Protein AF-A0A4Q9L1F7-F1 (afdb_monomer)

Secondary structure (DSSP, 8-state):
-------------TTS-EEESS-HHHHHHHHTTTSSSEEEE-SSHHHHHHHHHHHTTTS-EEETTS--SS-SEEEE-HHHHHHTHHHH-S-SEEEETTTTHHHHTT-HHHHHHHHHTT-EEEEE-SS----TTSSSPEEE-SS-EEEEE--TTHHHHHHHHHHHTT---S-EEEEE-GGGHHHHHHHHHHTT---EEEETTTEEE-TTT--B--TT----SEEEEESS------SEEEEEESS--TTSEE----GGGGGGGHHHHHHHHHHS-HHHHTTSS---SGGGHHHHTTS--TT--

Foldseek 3Di:
DDLPFFFADFDDDFQAAEEEQDAPQVVLVVCLVVDAEAEEEELDDVVLVVVCVVNVVPFFEDEPPDDGDRGRYYYYHLVSCLVCVVPRPPRLEHEYGQNVCCVVSVCLVSLLVSVVVRHYYYYHHNWFDDDPSHDLHHYRAQGAFAEEADDDLVLLLVVVLCQLSVSFDWAEEEEEAPLCQLVSCQSCVLLVQDEWEDDPDQFIADPVPSDTQDPPPCSGYYYYYYSDDHGDHTRYYYYYHNDDDPRHHYDDGDSVVCPVCVVVSVVSSVQCDPCCSVVVDPRDSVVRNVNNVVRPNVPSD

pLDDT: mean 78.35, std 16.27, range [30.94, 97.12]

Mean predicted aligned error: 10.65 Å

Structure (mmCIF, N/CA/C/O backbone):
data_AF-A0A4Q9L1F7-F1
#
_entry.id   AF-A0A4Q9L1F7-F1
#
loop_
_atom_site.group_PDB
_atom_site.id
_atom_site.type_symbol
_atom_site.label_atom_id
_atom_site.label_alt_id
_atom_site.label_comp_id
_atom_site.label_asym_id
_atom_site.label_entity_id
_atom_site.label_seq_id
_atom_site.pdbx_PDB_ins_code
_atom_site.Cartn_x
_atom_site.Cartn_y
_atom_site.Cartn_z
_atom_site.occupancy
_atom_site.B_iso_or_equiv
_atom_site.auth_seq_id
_atom_site.auth_comp_id
_atom_site.auth_asym_id
_atom_site.auth_atom_id
_atom_site.pdbx_PDB_model_num
ATOM 1 N N . MET A 1 1 ? 29.027 17.335 -0.391 1.00 33.97 1 MET A N 1
ATOM 2 C CA . MET A 1 1 ? 27.742 17.676 -1.041 1.00 33.97 1 MET A CA 1
ATOM 3 C C . MET A 1 1 ? 26.688 16.781 -0.429 1.00 33.97 1 MET A C 1
ATOM 5 O O . MET A 1 1 ? 26.888 15.574 -0.434 1.00 33.97 1 MET A O 1
ATOM 9 N N . ASN A 1 2 ? 25.649 17.357 0.174 1.00 30.94 2 ASN A N 1
ATOM 10 C CA . ASN A 1 2 ? 24.597 16.5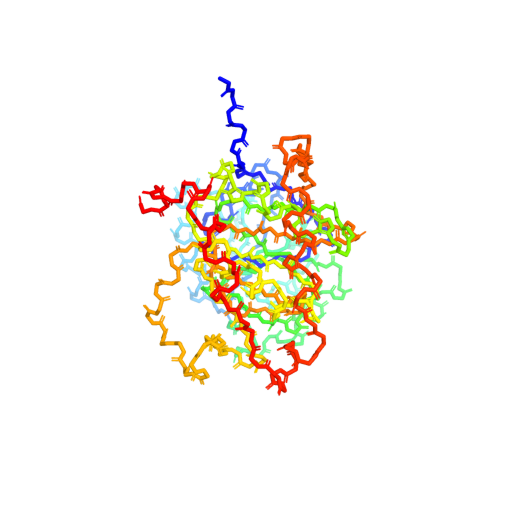89 0.837 1.00 30.94 2 ASN A CA 1
ATOM 11 C C . ASN A 1 2 ? 23.831 15.783 -0.215 1.00 30.94 2 ASN A C 1
ATOM 13 O O . ASN A 1 2 ? 23.058 16.343 -0.987 1.00 30.94 2 ASN A O 1
ATOM 17 N N . ASN A 1 3 ? 24.077 14.475 -0.267 1.00 38.41 3 ASN A N 1
ATOM 18 C CA . ASN A 1 3 ? 23.186 13.550 -0.948 1.00 38.41 3 ASN A CA 1
ATOM 19 C C . ASN A 1 3 ? 21.900 13.513 -0.119 1.00 38.41 3 ASN A C 1
ATOM 21 O O . ASN A 1 3 ? 21.863 12.859 0.921 1.00 38.41 3 ASN A O 1
ATOM 25 N N . GLU A 1 4 ? 20.880 14.267 -0.529 1.00 47.53 4 GLU A N 1
ATOM 26 C CA . GLU A 1 4 ? 19.542 14.162 0.053 1.00 47.53 4 GLU A CA 1
ATOM 27 C C . GLU A 1 4 ? 18.971 12.785 -0.290 1.00 47.53 4 GLU A C 1
ATOM 29 O O . GLU A 1 4 ? 18.348 12.570 -1.325 1.00 47.53 4 GLU A O 1
ATOM 34 N N . THR A 1 5 ? 19.253 11.815 0.571 1.00 51.84 5 THR A N 1
ATOM 35 C CA . THR A 1 5 ? 18.619 10.504 0.541 1.00 51.84 5 THR A CA 1
ATOM 36 C C . THR A 1 5 ? 17.143 10.653 0.879 1.00 51.84 5 THR A C 1
ATOM 38 O O . THR A 1 5 ? 16.780 11.464 1.735 1.00 51.84 5 THR A O 1
ATOM 41 N N . PHE A 1 6 ? 16.302 9.847 0.234 1.00 50.59 6 PHE A N 1
ATOM 42 C CA . PHE A 1 6 ? 14.906 9.678 0.619 1.00 50.59 6 PHE A CA 1
ATOM 43 C C . PHE A 1 6 ? 14.791 9.425 2.137 1.00 50.59 6 PHE A C 1
ATOM 45 O O . PHE A 1 6 ? 15.595 8.681 2.703 1.00 50.59 6 PHE A O 1
ATOM 52 N N . LYS A 1 7 ? 13.830 10.078 2.801 1.00 51.81 7 LYS A N 1
ATOM 53 C CA . LYS A 1 7 ? 13.574 9.940 4.243 1.00 51.81 7 LYS A CA 1
ATOM 54 C C . LYS A 1 7 ? 12.197 9.318 4.470 1.00 51.81 7 LYS A C 1
ATOM 56 O O . LYS A 1 7 ? 11.284 9.531 3.678 1.00 51.81 7 LYS A O 1
ATOM 61 N N . SER A 1 8 ? 12.053 8.564 5.553 1.00 53.12 8 SER A N 1
ATOM 62 C CA . SER A 1 8 ? 10.759 8.068 6.019 1.00 53.12 8 SER A CA 1
ATOM 63 C C . SER A 1 8 ? 9.941 9.240 6.574 1.00 53.12 8 SER A C 1
ATOM 65 O O . SER A 1 8 ? 10.195 9.685 7.687 1.00 53.12 8 SER A O 1
ATOM 67 N N . ASP A 1 9 ? 8.989 9.752 5.797 1.00 56.41 9 ASP A N 1
ATOM 68 C CA . ASP A 1 9 ? 8.003 10.744 6.235 1.00 56.41 9 ASP A CA 1
ATOM 69 C C . ASP A 1 9 ? 6.643 10.325 5.657 1.00 56.41 9 ASP A C 1
ATOM 71 O O . ASP A 1 9 ? 6.460 10.355 4.438 1.00 56.41 9 ASP A O 1
ATOM 75 N N . PHE A 1 10 ? 5.680 9.957 6.505 1.00 60.50 10 PHE A N 1
ATOM 76 C CA . PHE A 1 10 ? 4.301 9.694 6.082 1.00 60.50 10 PHE A CA 1
ATOM 77 C C . PHE A 1 10 ? 3.355 10.707 6.723 1.00 60.50 10 PHE A C 1
ATOM 79 O O . PHE A 1 10 ? 3.409 10.947 7.927 1.00 60.50 10 PHE A O 1
ATOM 86 N N . SER A 1 11 ? 2.470 11.291 5.914 1.00 66.50 11 SER A N 1
ATOM 87 C CA . SER A 1 11 ? 1.366 12.129 6.386 1.00 66.50 11 SER A CA 1
ATOM 88 C C . SER A 1 11 ? 0.064 11.341 6.299 1.00 66.50 11 SER A C 1
ATOM 90 O O . SER A 1 11 ? -0.359 10.969 5.202 1.00 66.50 11 SER A O 1
ATOM 92 N N . ILE A 1 12 ? -0.575 11.095 7.440 1.00 78.75 12 ILE A N 1
ATOM 93 C CA . ILE A 1 12 ? -1.818 10.321 7.505 1.00 78.75 12 ILE A CA 1
ATOM 94 C C . ILE A 1 12 ? -3.010 11.276 7.552 1.00 78.75 12 ILE A C 1
ATOM 96 O O . ILE A 1 12 ? -3.052 12.210 8.350 1.00 78.75 12 ILE A O 1
ATOM 100 N N . SER A 1 13 ? -3.986 11.026 6.685 1.00 83.06 13 SER A N 1
ATOM 101 C CA . SER A 1 13 ? -5.260 11.734 6.587 1.00 83.06 13 SER A CA 1
ATOM 102 C C . SER A 1 13 ? -6.375 10.880 7.183 1.00 83.06 13 SER A C 1
ATOM 104 O O . SER A 1 13 ? -6.391 9.663 7.027 1.00 83.06 13 SER A O 1
ATOM 106 N N . LYS A 1 14 ? -7.367 11.508 7.820 1.00 83.75 14 LYS A N 1
ATOM 107 C CA . LYS A 1 14 ? -8.552 10.795 8.335 1.00 83.75 14 LYS A CA 1
ATOM 108 C C . LYS A 1 14 ? -9.509 10.328 7.231 1.00 83.75 14 LYS A C 1
ATOM 110 O O . LYS A 1 14 ? -10.392 9.519 7.507 1.00 83.75 14 LYS A O 1
ATOM 115 N N . ASN A 1 15 ? -9.348 10.838 6.008 1.00 85.00 15 ASN A N 1
ATOM 116 C CA . ASN A 1 15 ? -10.280 10.639 4.893 1.00 85.00 15 ASN A CA 1
ATOM 117 C C . ASN A 1 15 ? -9.797 9.611 3.863 1.00 85.00 15 ASN A C 1
ATOM 119 O O . ASN A 1 15 ? -10.377 9.503 2.786 1.00 85.00 15 ASN A O 1
ATOM 123 N N . THR A 1 16 ? -8.732 8.880 4.180 1.00 84.88 16 THR A N 1
ATOM 124 C CA . THR A 1 16 ? -8.044 8.013 3.228 1.00 84.88 16 THR A CA 1
ATOM 125 C C . THR A 1 16 ? -7.841 6.631 3.831 1.00 84.88 16 THR A C 1
ATOM 127 O O . THR A 1 16 ? -7.577 6.503 5.026 1.00 84.88 16 THR A O 1
ATOM 130 N N . ASP A 1 17 ? -7.985 5.599 3.003 1.00 90.06 17 ASP A N 1
ATOM 131 C CA . ASP A 1 17 ? -7.662 4.229 3.386 1.00 90.06 17 ASP A CA 1
ATOM 132 C C . ASP A 1 17 ? -6.164 3.974 3.240 1.00 90.06 17 ASP A C 1
ATOM 134 O O . ASP A 1 17 ? -5.539 4.413 2.273 1.00 90.06 17 ASP A O 1
ATOM 138 N N . TYR A 1 18 ? -5.606 3.212 4.172 1.00 87.50 18 TYR A N 1
ATOM 139 C CA . TYR A 1 18 ? -4.203 2.832 4.195 1.00 87.50 18 TYR A CA 1
ATOM 140 C C . TYR A 1 18 ? -4.052 1.331 4.389 1.00 87.50 18 TYR A C 1
ATOM 142 O O . TYR A 1 18 ? -4.779 0.736 5.176 1.00 87.50 18 TYR A O 1
ATOM 150 N N . ILE A 1 19 ? -3.073 0.716 3.735 1.00 87.12 19 ILE A N 1
ATOM 151 C CA . ILE A 1 19 ? -2.633 -0.649 4.044 1.00 87.12 19 ILE A CA 1
ATOM 152 C C . ILE A 1 19 ? -1.160 -0.605 4.425 1.00 87.12 19 ILE A C 1
ATOM 154 O O . ILE A 1 19 ? -0.367 0.081 3.787 1.00 87.12 19 ILE A O 1
ATOM 158 N N . THR A 1 20 ? -0.781 -1.339 5.463 1.00 84.69 20 THR A N 1
ATOM 159 C CA . THR A 1 20 ? 0.601 -1.417 5.919 1.00 84.69 20 THR A CA 1
ATOM 160 C C . THR A 1 20 ? 0.998 -2.839 6.271 1.00 84.69 20 THR A C 1
ATOM 162 O O . THR A 1 20 ? 0.186 -3.625 6.761 1.00 84.69 20 THR A O 1
ATOM 165 N N . THR A 1 21 ? 2.276 -3.149 6.048 1.00 80.62 21 THR A N 1
ATOM 166 C CA . THR A 1 21 ? 2.898 -4.396 6.511 1.00 80.62 21 THR A CA 1
ATOM 167 C C . THR A 1 21 ? 3.455 -4.305 7.927 1.00 80.62 21 THR A C 1
ATOM 169 O O . THR A 1 21 ? 4.090 -5.237 8.418 1.00 80.62 21 THR A O 1
ATOM 172 N N . ARG A 1 22 ? 3.263 -3.157 8.580 1.00 84.25 22 ARG A N 1
ATOM 173 C CA . ARG A 1 22 ? 3.679 -2.925 9.959 1.00 84.25 22 ARG A CA 1
ATOM 174 C C . ARG A 1 22 ? 2.816 -3.715 10.921 1.00 84.25 22 ARG A C 1
ATOM 176 O O . ARG A 1 22 ? 1.644 -3.985 10.648 1.00 84.25 22 ARG A O 1
ATOM 183 N N . SER A 1 23 ? 3.399 -4.053 12.066 1.00 89.06 23 SER A N 1
ATOM 184 C CA . SER A 1 23 ? 2.610 -4.599 13.160 1.00 89.06 23 SER A CA 1
ATOM 185 C C . SER A 1 23 ? 1.579 -3.559 13.611 1.00 89.06 23 SER A C 1
ATOM 187 O O . SER A 1 23 ? 1.804 -2.349 13.517 1.00 89.06 23 SER A O 1
ATOM 189 N N . THR A 1 24 ? 0.441 -4.026 14.122 1.00 93.00 24 THR A N 1
ATOM 190 C CA . THR A 1 24 ? -0.573 -3.135 14.697 1.00 93.00 24 THR A CA 1
ATOM 191 C C . THR A 1 24 ? -0.003 -2.303 15.845 1.00 93.00 24 THR A C 1
ATOM 193 O O . THR A 1 24 ? -0.377 -1.145 15.989 1.00 93.00 24 THR A O 1
ATOM 196 N N . GLU A 1 25 ? 0.933 -2.852 16.622 1.00 91.19 25 GLU A N 1
ATOM 197 C CA . GLU A 1 25 ? 1.609 -2.133 17.706 1.00 91.19 25 GLU A CA 1
ATOM 198 C C . GLU A 1 25 ? 2.442 -0.954 17.187 1.00 91.19 25 GLU A C 1
ATOM 200 O O . GLU A 1 25 ? 2.239 0.176 17.637 1.00 91.19 25 GLU A O 1
ATOM 205 N N . ASP A 1 26 ? 3.309 -1.192 16.199 1.00 88.00 26 ASP A N 1
ATOM 206 C CA . ASP A 1 26 ? 4.140 -0.140 15.602 1.00 88.00 26 ASP A CA 1
ATOM 207 C C . ASP A 1 26 ? 3.270 0.942 14.961 1.00 88.00 26 ASP A C 1
ATOM 209 O O . ASP A 1 26 ? 3.502 2.136 15.147 1.00 88.00 26 ASP A O 1
ATOM 213 N N . MET A 1 27 ? 2.230 0.528 14.231 1.00 90.12 27 MET A N 1
ATOM 214 C CA . MET A 1 27 ? 1.337 1.462 13.557 1.00 90.12 27 MET A CA 1
ATOM 215 C C . MET A 1 27 ? 0.575 2.340 14.554 1.00 90.12 27 MET A C 1
ATOM 217 O O . MET A 1 27 ? 0.461 3.547 14.363 1.00 90.12 27 MET A O 1
ATOM 221 N N . VAL A 1 28 ? 0.075 1.758 15.645 1.00 90.44 28 VAL A N 1
ATOM 222 C CA . VAL A 1 28 ? -0.604 2.511 16.706 1.00 90.44 28 VAL A CA 1
ATOM 223 C C . VAL A 1 28 ? 0.364 3.478 17.390 1.00 90.44 28 VAL A C 1
ATOM 225 O O . VAL A 1 28 ? 0.001 4.631 17.617 1.00 90.44 28 VAL A O 1
ATOM 228 N N . SER A 1 29 ? 1.597 3.049 17.676 1.00 88.00 29 SER A N 1
ATOM 229 C CA . SER A 1 29 ? 2.621 3.905 18.288 1.00 88.00 29 SER A CA 1
ATOM 230 C C . SER A 1 29 ? 2.921 5.151 17.452 1.00 88.00 29 SER A C 1
ATOM 232 O O . SER A 1 29 ? 3.090 6.235 18.012 1.00 88.00 29 SER A O 1
ATOM 234 N N . ASP A 1 30 ? 2.941 5.014 16.129 1.00 84.94 30 ASP A N 1
ATOM 235 C CA . ASP A 1 30 ? 3.253 6.111 15.213 1.00 84.94 30 ASP A CA 1
ATOM 236 C C . ASP A 1 30 ? 2.114 7.115 15.044 1.00 84.94 30 ASP A C 1
ATOM 238 O O . ASP A 1 30 ? 2.365 8.303 14.838 1.00 84.94 30 ASP A O 1
ATOM 242 N N . ILE A 1 31 ? 0.860 6.661 15.125 1.00 87.50 31 ILE A N 1
ATOM 243 C CA . ILE A 1 31 ? -0.298 7.531 14.888 1.00 87.50 31 ILE A CA 1
ATOM 244 C C . ILE A 1 31 ? -0.896 8.117 16.167 1.00 87.50 31 ILE A C 1
ATOM 246 O O . ILE A 1 31 ? -1.580 9.134 16.087 1.00 87.50 31 ILE A O 1
ATOM 250 N N . LEU A 1 32 ? -0.621 7.531 17.337 1.00 86.69 32 LEU A N 1
ATOM 251 C CA . LEU A 1 32 ? -1.034 8.060 18.647 1.00 86.69 32 LEU A CA 1
ATOM 252 C C . LEU A 1 32 ? -0.656 9.535 18.866 1.00 86.69 32 LEU A C 1
ATOM 254 O O . LEU A 1 32 ? -1.497 10.287 19.350 1.00 86.69 32 LEU A O 1
ATOM 258 N N . PRO A 1 33 ? 0.558 10.001 18.502 1.00 85.50 33 PRO A N 1
ATOM 259 C CA . PRO A 1 33 ? 0.916 11.414 18.627 1.00 85.50 33 PRO A CA 1
ATOM 260 C C . PRO A 1 33 ? 0.118 12.349 17.704 1.00 85.50 33 PRO A C 1
ATOM 262 O O . PRO A 1 33 ? 0.141 13.560 17.901 1.00 85.50 33 PRO A O 1
ATOM 265 N N . ILE A 1 34 ? -0.536 11.803 16.673 1.00 84.44 34 ILE A N 1
ATOM 266 C CA . ILE A 1 34 ? -1.245 12.550 15.624 1.00 84.44 34 ILE A CA 1
ATOM 267 C C . ILE A 1 34 ? -2.756 12.546 15.881 1.00 84.44 34 ILE A C 1
ATOM 269 O O . ILE A 1 34 ? -3.437 13.544 15.635 1.00 84.44 34 ILE A O 1
ATOM 273 N N . PHE A 1 35 ? -3.295 11.421 16.354 1.00 83.94 35 PHE A N 1
ATOM 274 C CA . PHE A 1 35 ? -4.721 11.218 16.570 1.00 83.94 35 PHE A CA 1
ATOM 275 C C . PHE A 1 35 ? -5.010 10.819 18.013 1.00 83.94 35 PHE A C 1
ATOM 277 O O . PHE A 1 35 ? -4.506 9.816 18.513 1.00 83.94 35 PHE A O 1
ATOM 284 N N . GLU A 1 36 ? -5.903 11.571 18.648 1.00 78.88 36 GLU A N 1
ATOM 285 C CA . GLU A 1 36 ? -6.476 11.207 19.939 1.00 78.88 36 GLU A CA 1
ATOM 286 C C . GLU A 1 36 ? -7.477 10.050 19.777 1.00 78.88 36 GLU A C 1
ATOM 288 O O . GLU A 1 36 ? -8.216 9.995 18.790 1.00 78.88 36 GLU A O 1
ATOM 293 N N . ASN A 1 37 ? -7.526 9.157 20.770 1.00 84.88 37 ASN A N 1
ATOM 294 C CA . ASN A 1 37 ? -8.516 8.082 20.916 1.00 84.88 37 ASN A CA 1
ATOM 295 C C . ASN A 1 37 ? -8.608 7.146 19.693 1.00 84.88 37 ASN A C 1
ATOM 297 O O . ASN A 1 37 ? -9.569 7.164 18.916 1.00 84.88 37 ASN A O 1
ATOM 301 N N . ILE A 1 38 ? -7.603 6.283 19.532 1.00 90.81 38 ILE A N 1
ATOM 302 C CA . ILE A 1 38 ? -7.545 5.308 18.437 1.00 90.81 38 ILE A CA 1
ATOM 303 C C . ILE A 1 38 ? -8.506 4.156 18.705 1.00 90.81 38 ILE A C 1
ATOM 305 O O . ILE A 1 38 ? -8.533 3.584 19.792 1.00 90.81 38 ILE A O 1
ATOM 309 N N . THR A 1 39 ? -9.241 3.750 17.674 1.00 93.88 39 THR A N 1
ATOM 310 C CA . THR A 1 39 ? -10.042 2.525 17.710 1.00 93.88 39 THR A CA 1
ATOM 311 C C . THR A 1 39 ? -9.405 1.441 16.851 1.00 93.88 39 THR A C 1
ATOM 313 O O . THR A 1 39 ? -9.089 1.676 15.684 1.00 93.88 39 THR A O 1
ATOM 316 N N . ILE A 1 40 ? -9.237 0.253 17.433 1.00 95.38 40 ILE A N 1
ATOM 317 C CA . ILE A 1 40 ? -8.717 -0.943 16.770 1.00 95.38 40 ILE A CA 1
ATOM 318 C C . ILE A 1 40 ? -9.848 -1.960 16.620 1.00 95.38 40 ILE A C 1
ATOM 320 O O . ILE A 1 40 ? -10.519 -2.303 17.597 1.00 95.38 40 ILE A O 1
ATOM 324 N N . LEU A 1 41 ? -10.031 -2.474 15.407 1.00 96.75 41 LEU A N 1
ATOM 325 C CA . LEU A 1 41 ? -10.898 -3.609 15.123 1.00 96.75 41 LEU A CA 1
ATOM 326 C C . LEU A 1 41 ? -10.058 -4.871 14.930 1.00 96.75 41 LEU A C 1
ATOM 328 O O . LEU A 1 41 ? -9.036 -4.839 14.247 1.00 96.75 41 LEU A O 1
ATOM 332 N N . SER A 1 42 ? -10.516 -5.988 15.489 1.00 96.50 42 SER A N 1
ATOM 333 C CA . SER A 1 42 ? -9.917 -7.309 15.279 1.00 96.50 42 SER A CA 1
ATOM 334 C C . SER A 1 42 ? -10.983 -8.409 15.199 1.00 96.50 42 SER A C 1
ATOM 336 O O . SER A 1 42 ? -12.100 -8.254 15.687 1.00 96.50 42 SER A O 1
ATOM 338 N N . VAL A 1 43 ? -10.659 -9.531 14.561 1.00 94.31 43 VAL A N 1
ATOM 339 C CA . VAL A 1 43 ? -11.632 -10.524 14.075 1.00 94.31 43 VAL A CA 1
ATOM 340 C C . VAL A 1 43 ? -12.401 -11.300 15.154 1.00 94.31 43 VAL A C 1
ATOM 342 O O . VAL A 1 43 ? -13.527 -11.733 14.911 1.00 94.31 43 VAL A O 1
ATOM 345 N N . TYR A 1 44 ? -11.862 -11.483 16.359 1.00 93.06 44 TYR A N 1
ATOM 346 C CA . TYR A 1 44 ? -12.566 -12.198 17.433 1.00 93.06 44 TYR A CA 1
ATOM 347 C C . TYR A 1 44 ? -12.091 -11.776 18.823 1.00 93.06 44 TYR A C 1
ATOM 349 O O . TYR A 1 44 ? -10.979 -11.283 19.005 1.00 93.06 44 TYR A O 1
ATOM 357 N N . LYS A 1 45 ? -12.933 -12.019 19.837 1.00 91.25 45 LYS A N 1
ATOM 358 C CA . LYS A 1 45 ? -12.715 -11.549 21.216 1.00 91.25 45 LYS A CA 1
ATOM 359 C C . LYS A 1 45 ? -11.349 -11.934 21.786 1.00 91.25 45 LYS A C 1
ATOM 361 O O . LYS A 1 45 ? -10.692 -11.097 22.393 1.00 91.25 45 LYS A O 1
ATOM 366 N N . GLN A 1 46 ? -10.907 -13.174 21.582 1.00 93.38 46 GLN A N 1
ATOM 367 C CA . GLN A 1 46 ? -9.610 -13.623 22.093 1.00 93.38 46 GLN A CA 1
ATOM 368 C C . GLN A 1 46 ? -8.440 -12.839 21.469 1.00 93.38 46 GLN A C 1
ATOM 370 O O . GLN A 1 46 ? -7.541 -12.435 22.197 1.00 93.38 46 GLN A O 1
ATOM 375 N N . ARG A 1 47 ? -8.493 -12.505 20.173 1.00 93.88 47 ARG A N 1
ATOM 376 C CA . ARG A 1 47 ? -7.481 -11.650 19.538 1.00 93.88 47 ARG A CA 1
ATOM 377 C C . ARG A 1 47 ? -7.516 -10.217 20.077 1.00 93.88 47 ARG A C 1
ATOM 379 O O . ARG A 1 47 ? -6.461 -9.645 20.338 1.00 93.88 47 ARG A O 1
ATOM 386 N N . CYS A 1 48 ? -8.705 -9.667 20.345 1.00 94.38 48 CYS A N 1
ATOM 387 C CA . CYS A 1 48 ? -8.836 -8.383 21.043 1.00 94.38 48 CYS A CA 1
ATOM 388 C C . CYS A 1 48 ? -8.168 -8.413 22.431 1.00 94.38 48 CYS A C 1
ATOM 390 O O . CYS A 1 48 ? -7.487 -7.458 22.798 1.00 94.38 48 CYS A O 1
ATOM 392 N N . LEU A 1 49 ? -8.332 -9.504 23.193 1.00 93.75 49 LEU A N 1
ATOM 393 C CA . LEU A 1 49 ? -7.676 -9.685 24.496 1.00 93.75 49 LEU A CA 1
ATOM 394 C C . LEU A 1 49 ? -6.151 -9.750 24.367 1.00 93.75 49 LEU A C 1
ATOM 396 O O . LEU A 1 49 ? -5.444 -9.207 25.214 1.00 93.75 49 LEU A O 1
ATOM 400 N N . ASP A 1 50 ? -5.641 -10.406 23.329 1.00 93.88 50 ASP A N 1
ATOM 401 C CA . ASP A 1 50 ? -4.201 -10.528 23.104 1.00 93.88 50 ASP A CA 1
ATOM 402 C C . ASP A 1 50 ? -3.578 -9.171 22.742 1.00 93.88 50 ASP A C 1
ATOM 404 O O . ASP A 1 50 ? -2.589 -8.773 23.359 1.00 93.88 50 ASP A O 1
ATOM 408 N N . LEU A 1 51 ? -4.210 -8.406 21.843 1.00 93.38 51 LEU A N 1
ATOM 409 C CA . LEU A 1 51 ? -3.815 -7.023 21.545 1.00 93.38 51 LEU A CA 1
ATOM 410 C C . LEU A 1 51 ? -3.868 -6.135 22.788 1.00 93.38 51 LEU A C 1
ATOM 412 O O . LEU A 1 51 ? -2.929 -5.388 23.056 1.00 93.38 51 LEU A O 1
ATOM 416 N N . PHE A 1 52 ? -4.941 -6.242 23.576 1.00 94.38 52 PHE A N 1
ATOM 417 C CA . PHE A 1 52 ? -5.079 -5.501 24.825 1.00 94.38 52 PHE A CA 1
ATOM 418 C C . PHE A 1 52 ? -3.921 -5.798 25.781 1.00 94.38 52 PHE A C 1
ATOM 420 O O . PHE A 1 52 ? -3.314 -4.873 26.307 1.00 94.38 52 PHE A O 1
ATOM 427 N N . LYS A 1 53 ? -3.551 -7.070 25.978 1.00 93.00 53 LYS A N 1
ATOM 428 C CA . LYS A 1 53 ? -2.423 -7.447 26.849 1.00 93.00 53 LYS A CA 1
ATOM 429 C C . LYS A 1 53 ? -1.084 -6.880 26.381 1.00 93.00 53 LYS A C 1
ATOM 431 O O . LYS A 1 53 ? -0.211 -6.664 27.218 1.00 93.00 53 LYS A O 1
ATOM 436 N N . ILE A 1 54 ? -0.892 -6.701 25.075 1.00 91.75 54 ILE A N 1
ATOM 437 C CA . ILE A 1 54 ? 0.334 -6.130 24.508 1.00 91.75 54 ILE A CA 1
ATOM 438 C C . ILE A 1 54 ? 0.334 -4.613 24.717 1.00 91.75 54 ILE A C 1
ATOM 440 O O . ILE A 1 54 ? 1.209 -4.089 25.404 1.00 91.75 54 ILE A O 1
ATOM 444 N N . LEU A 1 55 ? -0.695 -3.928 24.217 1.00 91.31 55 LEU A N 1
ATOM 445 C CA . LEU A 1 55 ? -0.772 -2.466 24.190 1.00 91.31 55 LEU A CA 1
ATOM 446 C C . LEU A 1 55 ? -0.970 -1.853 25.583 1.00 91.31 55 LEU A C 1
ATOM 448 O O . LEU A 1 55 ? -0.422 -0.795 25.885 1.00 91.31 55 LEU A O 1
ATOM 452 N N . ASN A 1 56 ? -1.693 -2.535 26.477 1.00 89.12 56 ASN A N 1
ATOM 453 C CA . ASN A 1 56 ? -1.974 -2.024 27.820 1.00 89.12 56 ASN A CA 1
ATOM 454 C C . ASN A 1 56 ? -0.746 -2.041 28.751 1.00 89.12 56 ASN A C 1
ATOM 456 O O . ASN A 1 56 ? -0.806 -1.521 29.862 1.00 89.12 56 ASN A O 1
ATOM 460 N N . LYS A 1 57 ? 0.383 -2.625 28.318 1.00 88.50 57 LYS A N 1
ATOM 461 C CA . LYS A 1 57 ? 1.666 -2.516 29.036 1.00 88.50 57 LYS A CA 1
ATOM 462 C C . LYS A 1 57 ? 2.245 -1.107 28.971 1.00 88.50 57 LYS A C 1
ATOM 464 O O . LYS A 1 57 ? 2.971 -0.712 29.878 1.00 88.50 57 LYS A O 1
ATOM 469 N N . THR A 1 58 ? 1.964 -0.381 27.892 1.00 84.31 58 THR A N 1
ATOM 470 C CA . THR A 1 58 ? 2.589 0.913 27.589 1.00 84.31 58 THR A CA 1
ATOM 471 C C . THR A 1 58 ? 1.576 2.046 27.439 1.00 84.31 58 THR A C 1
ATOM 473 O O . THR A 1 58 ? 1.968 3.206 27.542 1.00 84.31 58 THR A O 1
ATOM 476 N N . ARG A 1 59 ? 0.289 1.738 27.224 1.00 86.44 59 ARG A N 1
ATOM 477 C CA . ARG A 1 59 ? -0.784 2.702 26.919 1.00 86.44 59 ARG A CA 1
ATOM 478 C C . ARG A 1 59 ? -2.053 2.433 27.726 1.00 86.44 59 ARG A C 1
ATOM 480 O O . ARG A 1 59 ? -2.289 1.308 28.156 1.00 86.44 59 ARG A O 1
ATOM 487 N N . LYS A 1 60 ? -2.919 3.438 27.875 1.00 86.62 60 LYS A N 1
ATOM 488 C CA . LYS A 1 60 ? -4.254 3.279 28.476 1.00 86.62 60 LYS A CA 1
ATOM 489 C C . LYS A 1 60 ? -5.227 2.692 27.461 1.00 86.62 60 LYS A C 1
ATOM 491 O O . LYS A 1 60 ? -5.811 3.418 26.655 1.00 86.62 60 LYS A O 1
ATOM 496 N N . CYS A 1 61 ? -5.419 1.379 27.520 1.00 88.19 61 CYS A N 1
ATOM 497 C CA . CYS A 1 61 ? -6.330 0.680 26.622 1.00 88.19 61 CYS A CA 1
ATOM 498 C C . CYS A 1 61 ? -7.684 0.413 27.287 1.00 88.19 61 CYS A C 1
ATOM 500 O O . CYS A 1 61 ? -7.761 0.139 28.482 1.00 88.19 61 CYS A O 1
ATOM 502 N N . LYS A 1 62 ? -8.748 0.419 26.486 1.00 88.94 62 LYS A N 1
ATOM 503 C CA . LYS A 1 62 ? -10.091 -0.036 26.844 1.00 88.94 62 LYS A CA 1
ATOM 504 C C . LYS A 1 62 ? -10.478 -1.212 25.956 1.00 88.94 62 LYS A C 1
ATOM 506 O O . LYS A 1 62 ? -10.427 -1.124 24.731 1.00 88.94 62 LYS A O 1
ATOM 511 N N . LEU A 1 63 ? -10.926 -2.297 26.574 1.00 87.81 63 LEU A N 1
ATOM 512 C CA . LEU A 1 63 ? -11.794 -3.259 25.901 1.00 87.81 63 LEU A CA 1
ATOM 513 C C . LEU A 1 63 ? -13.232 -2.761 26.017 1.00 87.81 63 LEU A C 1
ATOM 515 O O . LEU A 1 63 ? -13.575 -2.112 27.005 1.00 87.81 63 LEU A O 1
ATOM 519 N N . PHE A 1 64 ? -14.070 -3.060 25.027 1.00 72.69 64 PHE A N 1
ATOM 520 C CA . PHE A 1 64 ? -15.443 -2.552 24.980 1.00 72.69 64 PHE A CA 1
ATOM 521 C C . PHE A 1 64 ? -16.197 -2.669 26.325 1.00 72.69 64 PHE A C 1
ATOM 523 O O . PHE A 1 64 ? -16.776 -1.686 26.785 1.00 72.69 64 PHE A O 1
ATOM 530 N N . ASP A 1 65 ? -16.041 -3.801 27.019 1.00 72.69 65 ASP A N 1
ATOM 531 C CA . ASP A 1 65 ? -16.743 -4.123 28.270 1.00 72.69 65 ASP A CA 1
ATOM 532 C C . ASP A 1 65 ? -16.018 -3.660 29.554 1.00 72.69 65 ASP A C 1
ATOM 534 O O . ASP A 1 65 ? -16.422 -4.006 30.664 1.00 72.69 65 ASP A O 1
ATOM 538 N N . THR A 1 66 ? -14.916 -2.910 29.440 1.00 79.00 66 THR A N 1
ATOM 539 C CA . THR A 1 66 ? -14.117 -2.479 30.601 1.00 79.00 66 THR A CA 1
ATOM 540 C C . THR A 1 66 ? -14.306 -0.991 30.901 1.00 79.00 66 THR A C 1
ATOM 542 O O . THR A 1 66 ? -14.158 -0.166 29.992 1.00 79.00 66 THR A O 1
ATOM 545 N N . PRO A 1 67 ? -14.588 -0.603 32.160 1.00 73.50 67 PRO A N 1
ATOM 546 C CA . PRO A 1 67 ? -14.708 0.799 32.535 1.00 73.50 67 PRO A CA 1
ATOM 547 C C . PRO A 1 67 ? -13.316 1.432 32.611 1.00 73.50 67 PRO A C 1
ATOM 549 O O . PRO A 1 67 ? -12.586 1.266 33.586 1.00 73.50 67 PRO A O 1
ATOM 552 N N . VAL A 1 68 ? -12.947 2.166 31.564 1.00 77.62 68 VAL A N 1
ATOM 553 C CA . VAL A 1 68 ? -11.705 2.943 31.501 1.00 77.62 68 VAL A CA 1
ATOM 554 C C . VAL A 1 68 ? -12.072 4.377 31.155 1.00 77.62 68 VAL A C 1
ATOM 556 O O . VAL A 1 68 ? -12.714 4.630 30.136 1.00 77.62 68 VAL A O 1
ATOM 559 N N . ILE A 1 69 ? -11.688 5.310 32.025 1.00 75.00 69 ILE A N 1
ATOM 560 C CA . ILE A 1 69 ? -11.909 6.743 31.824 1.00 75.00 69 ILE A CA 1
ATOM 561 C C . ILE A 1 69 ? -10.842 7.256 30.854 1.00 75.00 69 ILE A C 1
ATOM 563 O O . ILE A 1 69 ? -9.650 7.075 31.107 1.00 75.00 69 ILE A O 1
ATOM 567 N N . SER A 1 70 ? -11.277 7.899 29.769 1.00 77.62 70 SER A N 1
ATOM 568 C CA . SER A 1 70 ? -10.417 8.514 28.743 1.00 77.62 70 SER A CA 1
ATOM 569 C C . SER A 1 70 ? -9.331 7.572 28.191 1.00 77.62 70 SER A C 1
ATOM 571 O O . SER A 1 70 ? -8.139 7.840 28.371 1.00 77.62 70 SER A O 1
ATOM 573 N N . PRO A 1 71 ? -9.711 6.440 27.568 1.00 85.00 71 PRO A N 1
ATOM 574 C CA . PRO A 1 71 ? -8.744 5.522 26.982 1.00 85.00 71 PRO A CA 1
ATOM 575 C C . PRO A 1 71 ? -8.073 6.132 25.749 1.00 85.00 71 PRO A C 1
ATOM 577 O O . PRO A 1 71 ? -8.741 6.713 24.901 1.00 85.00 71 PRO A O 1
ATOM 580 N N . GLU A 1 72 ? -6.763 5.927 25.617 1.00 89.12 72 GLU A N 1
ATOM 581 C CA . GLU A 1 72 ? -6.009 6.299 24.412 1.00 89.12 72 GLU A CA 1
ATOM 582 C C . GLU A 1 72 ? -6.342 5.362 23.244 1.00 89.12 72 GLU A C 1
ATOM 584 O O . GLU A 1 72 ? -6.329 5.766 22.082 1.00 89.12 72 GLU A O 1
ATOM 589 N N . ILE A 1 73 ? -6.627 4.095 23.563 1.00 91.75 73 ILE A N 1
ATOM 590 C CA . ILE A 1 73 ? -6.898 3.033 22.596 1.00 91.75 73 ILE A CA 1
ATOM 591 C C . ILE A 1 73 ? -8.152 2.280 23.025 1.00 91.75 73 ILE A C 1
ATOM 593 O O . ILE A 1 73 ? -8.245 1.838 24.168 1.00 91.75 73 ILE A O 1
ATOM 597 N N . SER A 1 74 ? -9.088 2.064 22.107 1.00 92.06 74 SER A N 1
ATOM 598 C CA . SER A 1 74 ? -10.256 1.206 22.321 1.00 92.06 74 SER A CA 1
ATOM 599 C C . SER A 1 74 ? -10.258 0.040 21.331 1.00 92.06 74 SER A C 1
ATOM 601 O O . SER A 1 74 ? -10.042 0.240 20.139 1.00 92.06 74 SER A O 1
ATOM 603 N N . ILE A 1 75 ? -10.477 -1.185 21.814 1.00 94.06 75 ILE A N 1
ATOM 604 C CA . ILE A 1 75 ? -10.351 -2.412 21.010 1.00 94.06 75 ILE A CA 1
ATOM 605 C C . ILE A 1 75 ? -11.692 -3.147 20.947 1.00 94.06 75 ILE A C 1
ATOM 607 O O . ILE A 1 75 ? -12.299 -3.439 21.9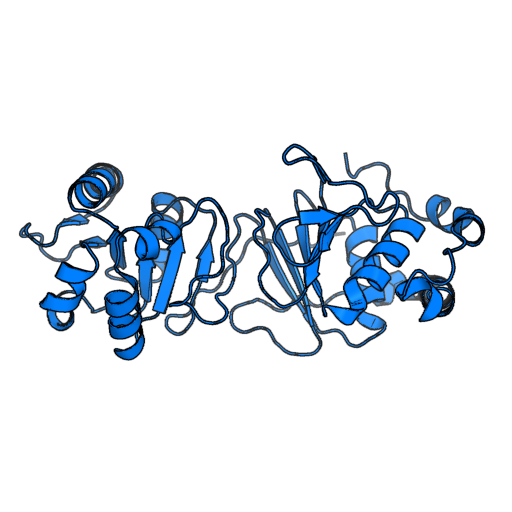81 1.00 94.06 75 ILE A O 1
ATOM 611 N N . PHE A 1 76 ? -12.126 -3.482 19.730 1.00 94.69 76 PHE A N 1
ATOM 612 C CA . PHE A 1 76 ? -13.426 -4.093 19.454 1.00 94.69 76 PHE A CA 1
ATOM 613 C C . PHE A 1 76 ? -13.333 -5.200 18.404 1.00 94.69 76 PHE A C 1
ATOM 615 O O . PHE A 1 76 ? -12.426 -5.236 17.575 1.00 94.69 76 PHE A O 1
ATOM 622 N N . THR A 1 77 ? -14.351 -6.056 18.374 1.00 95.56 77 THR A N 1
ATOM 623 C CA . THR A 1 77 ? -14.711 -6.779 17.146 1.00 95.56 77 THR A CA 1
ATOM 624 C C . THR A 1 77 ? -15.578 -5.892 16.246 1.00 95.56 77 THR A C 1
ATOM 626 O O . THR A 1 77 ? -16.335 -5.088 16.798 1.00 95.56 77 THR A O 1
ATOM 629 N N . PRO A 1 78 ? -15.584 -6.072 14.910 1.00 96.31 78 PRO A N 1
ATOM 630 C CA . PRO A 1 78 ? -16.361 -5.232 13.990 1.00 96.31 78 PRO A CA 1
ATOM 631 C C . PRO A 1 78 ? -17.840 -5.106 14.358 1.00 96.31 78 PRO A C 1
ATOM 633 O O . PRO A 1 78 ? -18.391 -4.010 14.344 1.00 96.31 78 PRO A O 1
ATOM 636 N N . ARG A 1 79 ? -18.470 -6.219 14.753 1.00 94.69 79 ARG A N 1
ATOM 637 C CA . ARG A 1 79 ? -19.880 -6.242 15.156 1.00 94.69 79 ARG A CA 1
ATOM 638 C C . ARG A 1 79 ? -20.149 -5.387 16.397 1.00 94.69 79 ARG A C 1
ATOM 640 O O . ARG A 1 79 ? -21.004 -4.513 16.347 1.00 94.69 79 ARG A O 1
ATOM 647 N N . LEU A 1 80 ? -19.377 -5.594 17.467 1.00 92.94 80 LEU A N 1
ATOM 648 C CA . LEU A 1 80 ? -19.489 -4.797 18.697 1.00 92.94 80 LEU A CA 1
ATOM 649 C C . LEU A 1 80 ? -19.235 -3.308 18.444 1.00 92.94 80 LEU A C 1
ATOM 651 O O . LEU A 1 80 ? -19.912 -2.469 19.027 1.00 92.94 80 LEU A O 1
ATOM 655 N N . PHE A 1 81 ? -18.282 -2.974 17.573 1.00 94.31 81 PHE A N 1
ATOM 656 C CA . PHE A 1 81 ? -18.046 -1.586 17.188 1.00 94.31 81 PHE A CA 1
ATOM 657 C C . PHE A 1 81 ? -19.259 -0.984 16.474 1.00 94.31 81 PHE A C 1
ATOM 659 O O . PHE A 1 81 ? -19.703 0.095 16.846 1.00 94.31 81 PHE A O 1
ATOM 666 N N . LEU A 1 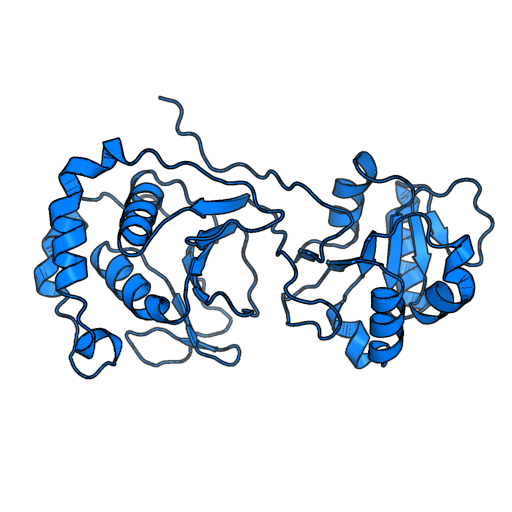82 ? -19.816 -1.681 15.479 1.00 93.31 82 LEU A N 1
ATOM 667 C CA . LEU A 1 82 ? -20.965 -1.193 14.717 1.00 93.31 82 LEU A CA 1
ATOM 668 C C . LEU A 1 82 ? -22.213 -1.017 15.598 1.00 93.31 82 LEU A C 1
ATOM 670 O O . LEU A 1 82 ? -22.914 -0.016 15.468 1.00 93.31 82 LEU A O 1
ATOM 674 N N . GLU A 1 83 ? -22.453 -1.954 16.518 1.00 91.81 83 GLU A N 1
ATOM 675 C CA . GLU A 1 83 ? -23.547 -1.890 17.498 1.00 91.81 83 GLU A CA 1
ATOM 676 C C . GLU A 1 83 ? -23.416 -0.680 18.446 1.00 91.81 83 GLU A C 1
ATOM 678 O O . GLU A 1 83 ? -24.424 -0.195 18.949 1.00 91.81 83 GLU A O 1
ATOM 683 N N . ASN A 1 84 ? -22.201 -0.153 18.646 1.00 88.44 84 ASN A N 1
ATOM 684 C CA . ASN A 1 84 ? -21.896 0.902 19.623 1.00 88.44 84 ASN A CA 1
ATOM 685 C C . ASN A 1 84 ? -21.170 2.101 19.002 1.00 88.44 84 ASN A C 1
ATOM 687 O O . ASN A 1 84 ? -20.409 2.807 19.664 1.00 88.44 84 ASN A O 1
ATOM 691 N N . ILE A 1 85 ? -21.381 2.325 17.708 1.00 87.75 85 ILE A N 1
ATOM 692 C CA . ILE A 1 85 ? -20.558 3.231 16.905 1.00 87.75 85 ILE A CA 1
ATOM 693 C C . ILE A 1 85 ? -20.635 4.696 17.355 1.00 87.75 85 ILE A C 1
ATOM 695 O O . ILE A 1 85 ? -19.673 5.438 17.177 1.00 87.75 85 ILE A O 1
ATOM 699 N N . GLU A 1 86 ? -21.751 5.097 17.967 1.00 80.50 86 GLU A N 1
ATOM 700 C CA . GLU A 1 86 ? -21.958 6.448 18.504 1.00 80.50 86 GLU A CA 1
ATOM 701 C C . GLU A 1 86 ? -21.105 6.711 19.755 1.00 80.50 86 GLU A C 1
ATOM 703 O O . GLU A 1 86 ? -20.613 7.818 19.956 1.00 80.50 86 GLU A O 1
ATOM 708 N N . GLU A 1 87 ? -20.873 5.683 20.576 1.00 72.81 87 GLU A N 1
ATOM 709 C CA . GLU A 1 87 ? -20.045 5.777 21.785 1.00 72.81 87 GLU A CA 1
ATOM 710 C C . GLU A 1 87 ? -18.565 5.481 21.498 1.00 72.81 87 GLU A C 1
ATOM 712 O O . GLU A 1 87 ? -17.672 6.033 22.141 1.00 72.81 87 GLU A O 1
ATOM 717 N N . ALA A 1 88 ? -18.296 4.605 20.526 1.00 66.88 88 ALA A N 1
ATOM 718 C CA . ALA A 1 88 ? -16.959 4.128 20.184 1.00 66.88 88 ALA A CA 1
ATOM 719 C C . ALA A 1 88 ? -16.218 5.017 19.165 1.00 66.88 88 ALA A C 1
ATOM 721 O O . ALA A 1 88 ? -14.991 4.994 19.096 1.00 66.88 88 ALA A O 1
ATOM 722 N N . GLY A 1 89 ? -16.946 5.773 18.341 1.00 60.72 89 GLY A N 1
ATOM 723 C CA . GLY A 1 89 ? -16.467 6.269 17.050 1.00 60.72 89 GLY A CA 1
ATOM 724 C C . GLY A 1 89 ? -16.057 7.740 16.983 1.00 60.72 89 GLY A C 1
ATOM 725 O O . GLY A 1 89 ? -16.430 8.432 16.036 1.00 60.72 89 GLY A O 1
ATOM 726 N N . GLN A 1 90 ? -15.282 8.244 17.950 1.00 67.31 90 GLN A N 1
ATOM 727 C CA . GLN A 1 90 ? -14.800 9.636 17.889 1.00 67.31 90 GLN A CA 1
ATOM 728 C C . GLN A 1 90 ? -13.809 9.865 16.734 1.00 67.31 90 GLN A C 1
ATOM 730 O O . GLN A 1 90 ? -13.866 10.891 16.052 1.00 67.31 90 GLN A O 1
ATOM 735 N N . SER A 1 91 ? -12.920 8.902 16.470 1.00 76.81 91 SER A N 1
ATOM 736 C CA . SER A 1 91 ? -12.054 8.924 15.289 1.00 76.81 91 SER A CA 1
ATOM 737 C C . SER A 1 91 ? -12.741 8.237 14.110 1.00 76.81 91 SER A C 1
ATOM 739 O O . SER A 1 91 ? -13.081 7.058 14.177 1.00 76.81 91 SER A O 1
ATOM 741 N N . LYS A 1 92 ? -12.867 8.948 12.983 1.00 88.38 92 LYS A N 1
ATOM 742 C CA . LYS A 1 92 ? -13.301 8.366 11.702 1.00 88.38 92 LYS A CA 1
ATOM 743 C C . LYS A 1 92 ? -12.229 7.502 11.027 1.00 88.38 92 LYS A C 1
ATOM 745 O O . LYS A 1 92 ? -12.500 6.950 9.970 1.00 88.38 92 LYS A O 1
ATOM 750 N N . LEU A 1 93 ? -11.042 7.360 11.616 1.00 91.81 93 LEU A N 1
ATOM 751 C CA . LEU A 1 93 ? -9.972 6.491 11.127 1.00 91.81 93 LEU A CA 1
ATOM 752 C C . LEU A 1 93 ? -9.768 5.331 12.112 1.00 91.81 93 LEU A C 1
ATOM 754 O O . LEU A 1 93 ? -9.394 5.569 13.262 1.00 91.81 93 LEU A O 1
ATOM 758 N N . LEU A 1 94 ? -10.036 4.101 11.664 1.00 95.31 94 LEU A N 1
ATOM 759 C CA . LEU A 1 94 ? -9.942 2.874 12.463 1.00 95.31 94 LEU A CA 1
ATOM 760 C C . LEU A 1 94 ? -8.727 2.047 12.037 1.00 95.31 94 LEU A C 1
ATOM 762 O O . LEU A 1 94 ? -8.440 1.927 10.848 1.00 95.31 94 LEU A O 1
ATOM 766 N N . VAL A 1 95 ? -8.046 1.424 12.993 1.00 95.94 95 VAL A N 1
ATOM 767 C CA . VAL A 1 95 ? -6.962 0.472 12.719 1.00 95.94 95 VAL A CA 1
ATOM 768 C C . VAL A 1 95 ? -7.545 -0.936 12.654 1.00 95.94 95 VAL A C 1
ATOM 770 O O . VAL A 1 95 ? -8.300 -1.328 13.538 1.00 95.94 95 VAL A O 1
ATOM 773 N N . LEU A 1 96 ? -7.210 -1.706 11.623 1.00 97.12 96 LEU A N 1
ATOM 774 C CA . LEU A 1 96 ? -7.649 -3.093 11.469 1.00 97.12 96 LEU A CA 1
ATOM 775 C C . LEU A 1 96 ? -6.455 -4.025 11.704 1.00 97.12 96 LEU A C 1
ATOM 777 O O . LEU A 1 96 ? -5.485 -3.985 10.948 1.00 97.12 96 LEU A O 1
ATOM 781 N N . ASP A 1 97 ? -6.522 -4.844 12.749 1.00 96.44 97 ASP A N 1
ATOM 782 C CA . ASP A 1 97 ? -5.529 -5.879 13.058 1.00 96.44 97 ASP A CA 1
ATOM 783 C C . ASP A 1 97 ? -5.734 -7.110 12.170 1.00 96.44 97 ASP A C 1
ATOM 785 O O . ASP A 1 97 ? -6.847 -7.620 12.089 1.00 96.44 97 ASP A O 1
ATOM 789 N N . ASP A 1 98 ? -4.673 -7.584 11.513 1.00 91.88 98 ASP A N 1
ATOM 790 C CA . ASP A 1 98 ? -4.715 -8.706 10.563 1.00 91.88 98 ASP A CA 1
ATOM 791 C C . ASP A 1 98 ? -5.882 -8.582 9.559 1.00 91.88 98 ASP A C 1
ATOM 793 O O . ASP A 1 98 ? -6.714 -9.476 9.402 1.00 91.88 98 ASP A O 1
ATOM 797 N N . CYS A 1 99 ? -5.956 -7.438 8.868 1.00 92.50 99 CYS A N 1
ATOM 798 C CA . CYS A 1 99 ? -7.147 -7.022 8.121 1.00 92.50 99 CYS A CA 1
ATOM 799 C C . CYS A 1 99 ? -7.593 -7.987 7.006 1.00 92.50 99 CYS A C 1
ATOM 801 O O . CYS A 1 99 ? -8.775 -8.009 6.665 1.00 92.50 99 CYS A O 1
ATOM 803 N N . HIS A 1 100 ? -6.686 -8.822 6.489 1.00 87.50 100 HIS A N 1
ATOM 804 C CA . HIS A 1 100 ? -6.990 -9.877 5.515 1.00 87.50 100 HIS A CA 1
ATOM 805 C C . HIS A 1 100 ? -7.967 -10.929 6.051 1.00 87.50 100 HIS A C 1
ATOM 807 O O . HIS A 1 100 ? -8.771 -11.457 5.291 1.00 87.50 100 HIS A O 1
ATOM 813 N N . LEU A 1 101 ? -7.980 -11.172 7.365 1.00 92.19 101 LEU A N 1
ATOM 814 C CA . LEU A 1 101 ? -8.857 -12.164 7.986 1.00 92.19 101 LEU A CA 1
ATOM 815 C C . LEU A 1 101 ? -10.319 -11.707 8.064 1.00 92.19 101 LEU A C 1
ATOM 817 O O . LEU A 1 101 ? -11.208 -12.510 8.327 1.00 92.19 101 LEU A O 1
ATOM 821 N N . PHE A 1 102 ? -10.620 -10.422 7.868 1.00 94.69 102 PHE A N 1
ATOM 822 C CA . PHE A 1 102 ? -11.977 -9.914 8.094 1.00 94.69 102 PHE A CA 1
ATOM 823 C C . PHE A 1 102 ? -12.999 -10.527 7.135 1.00 94.69 102 PHE A C 1
ATOM 825 O O . PHE A 1 102 ? -14.136 -10.781 7.534 1.00 94.69 102 PHE A O 1
ATOM 832 N N . ILE A 1 103 ? -12.596 -10.777 5.887 1.00 90.94 103 ILE A N 1
ATOM 833 C CA . ILE A 1 103 ? -13.455 -11.420 4.887 1.00 90.94 103 ILE A CA 1
ATOM 834 C C . ILE A 1 103 ? -13.684 -12.884 5.273 1.00 90.94 103 ILE A C 1
ATOM 836 O O . ILE A 1 103 ? -14.834 -13.318 5.320 1.00 90.94 103 ILE A O 1
ATOM 840 N N . ASP A 1 104 ? -12.622 -13.598 5.654 1.00 90.62 104 ASP A N 1
ATOM 841 C CA . ASP A 1 104 ? -12.680 -15.009 6.059 1.00 90.62 104 ASP A CA 1
ATOM 842 C C . ASP A 1 104 ? -13.569 -15.234 7.293 1.00 90.62 104 ASP A C 1
ATOM 844 O O . ASP A 1 104 ? -14.240 -16.258 7.414 1.00 90.62 104 ASP A O 1
ATOM 848 N N . PHE A 1 105 ? -13.627 -14.251 8.195 1.00 94.12 105 PHE A N 1
ATOM 849 C CA . PHE A 1 105 ? -14.500 -14.263 9.373 1.00 94.12 105 PHE A CA 1
ATOM 850 C C . PHE A 1 105 ? -15.925 -13.744 9.099 1.00 94.12 105 PHE A C 1
ATOM 852 O O . PHE A 1 105 ? -16.724 -13.616 10.029 1.00 94.12 105 PHE A O 1
ATOM 859 N N . GLY A 1 106 ? -16.272 -13.451 7.843 1.00 94.62 106 GLY A N 1
ATOM 860 C CA . GLY A 1 106 ? -17.622 -13.048 7.444 1.00 94.62 106 GLY A CA 1
ATOM 861 C C . GLY A 1 106 ? -17.983 -11.598 7.776 1.00 94.62 106 GLY A C 1
ATOM 862 O O . GLY A 1 106 ? -19.164 -11.261 7.835 1.00 94.62 106 GLY A O 1
ATOM 863 N N . TYR A 1 107 ? -17.002 -10.714 7.986 1.00 96.62 107 TYR A N 1
ATOM 864 C CA . TYR A 1 107 ? -17.258 -9.306 8.318 1.00 96.62 107 TYR A CA 1
ATOM 865 C C . TYR A 1 107 ? -17.433 -8.390 7.106 1.00 96.62 107 TYR A C 1
ATOM 867 O O . TYR A 1 107 ? -17.595 -7.188 7.295 1.00 96.62 107 TYR A O 1
ATOM 875 N N . LEU A 1 108 ? -17.425 -8.907 5.874 1.00 95.50 108 LEU A N 1
ATOM 876 C CA . LEU A 1 108 ? -17.465 -8.089 4.657 1.00 95.50 108 LEU A CA 1
ATOM 877 C C . LEU A 1 108 ? -18.596 -7.045 4.664 1.00 95.50 108 LEU A C 1
ATOM 879 O O . LEU A 1 108 ? -18.339 -5.861 4.438 1.00 95.50 108 LEU A O 1
ATOM 883 N N . ASP A 1 109 ? -19.825 -7.464 4.967 1.00 97.00 109 ASP A N 1
ATOM 884 C CA . ASP A 1 109 ? -20.986 -6.568 4.974 1.00 97.00 109 ASP A CA 1
ATOM 885 C C . ASP A 1 109 ? -20.923 -5.551 6.121 1.00 97.00 109 ASP A C 1
ATOM 887 O O . ASP A 1 109 ? -21.190 -4.369 5.912 1.00 97.00 109 ASP A O 1
ATOM 891 N N . ILE A 1 110 ? -20.466 -5.977 7.304 1.00 97.06 110 ILE A N 1
ATOM 892 C CA . ILE A 1 110 ? -20.259 -5.096 8.466 1.00 97.06 110 ILE A CA 1
ATOM 893 C C . ILE A 1 110 ? -19.203 -4.029 8.147 1.00 97.06 110 ILE A C 1
ATOM 895 O O . ILE A 1 110 ? -19.402 -2.851 8.434 1.00 97.06 110 ILE A O 1
ATOM 899 N N . MET A 1 111 ? -18.096 -4.409 7.505 1.00 97.12 111 MET A N 1
ATOM 900 C CA . MET A 1 111 ? -17.040 -3.472 7.115 1.00 97.12 111 MET A CA 1
ATOM 901 C C . MET A 1 111 ? -17.516 -2.490 6.046 1.00 97.12 111 MET A C 1
ATOM 903 O O . MET A 1 111 ? -17.215 -1.298 6.138 1.00 97.12 111 MET A O 1
ATOM 907 N N . LYS A 1 112 ? -18.304 -2.955 5.066 1.00 96.25 112 LYS A N 1
ATOM 908 C CA . LYS A 1 112 ? -18.955 -2.088 4.071 1.00 96.25 112 LYS A CA 1
ATOM 909 C C . LYS A 1 112 ? -19.935 -1.115 4.737 1.00 96.25 112 LYS A C 1
ATOM 911 O O . LYS A 1 112 ? -19.960 0.057 4.368 1.00 96.25 112 LYS A O 1
ATOM 916 N N . GLU A 1 113 ? -20.689 -1.542 5.748 1.00 96.44 113 GLU A N 1
ATOM 917 C CA . GLU A 1 113 ? -21.573 -0.649 6.505 1.00 96.44 113 GLU A CA 1
ATOM 918 C C . GLU A 1 113 ? -20.792 0.409 7.296 1.00 96.44 113 GLU A C 1
ATOM 920 O O . GLU A 1 113 ? -21.103 1.598 7.203 1.00 96.44 113 GLU A O 1
ATOM 925 N N . ILE A 1 114 ? -19.740 0.010 8.017 1.00 95.25 114 ILE A N 1
ATOM 926 C CA . ILE A 1 114 ? -18.856 0.944 8.732 1.00 95.25 114 ILE A CA 1
ATOM 927 C C . ILE A 1 114 ? -18.274 1.975 7.752 1.00 95.25 114 ILE A C 1
ATOM 929 O O . ILE A 1 114 ? -18.302 3.177 8.024 1.00 95.25 114 ILE A O 1
ATOM 933 N N . LYS A 1 115 ? -17.824 1.528 6.572 1.00 94.00 115 LYS A N 1
ATOM 934 C CA . LYS A 1 115 ? -17.331 2.399 5.497 1.00 94.00 115 LYS A CA 1
ATOM 935 C C . LYS A 1 115 ? -18.398 3.401 5.042 1.00 94.00 115 LYS A C 1
ATOM 937 O O . LYS A 1 115 ? -18.118 4.595 4.942 1.00 94.00 115 LYS A O 1
ATOM 942 N N . ASN A 1 116 ? -19.636 2.945 4.838 1.00 93.62 116 ASN A N 1
ATOM 943 C CA . ASN A 1 116 ? -20.766 3.793 4.442 1.00 93.62 116 ASN A CA 1
ATOM 944 C C . ASN A 1 116 ? -21.127 4.851 5.500 1.00 93.62 116 ASN A C 1
ATOM 946 O O . ASN A 1 116 ? -21.649 5.906 5.150 1.00 93.62 116 ASN A O 1
ATOM 950 N N . ARG A 1 117 ? -20.795 4.621 6.779 1.00 92.25 117 ARG A N 1
ATOM 951 C CA . ARG A 1 117 ? -20.923 5.609 7.872 1.00 92.25 117 ARG A CA 1
ATOM 952 C C . ARG A 1 117 ? -19.761 6.621 7.934 1.00 92.25 117 ARG A C 1
ATOM 954 O O . ARG A 1 117 ? -19.630 7.372 8.910 1.00 92.25 117 ARG A O 1
ATOM 961 N N . GLY A 1 118 ? -18.918 6.650 6.901 1.00 91.44 118 GLY A N 1
ATOM 962 C CA . GLY A 1 118 ? -17.852 7.633 6.708 1.00 91.44 118 GLY A CA 1
ATOM 963 C C . GLY A 1 118 ? -16.544 7.309 7.426 1.00 91.44 118 GLY A C 1
ATOM 964 O O . GLY A 1 118 ? -15.751 8.220 7.652 1.00 91.44 118 GLY A O 1
ATOM 965 N N . TYR A 1 119 ? -16.324 6.053 7.820 1.00 93.94 119 TYR A N 1
ATOM 966 C CA . TYR A 1 119 ? -15.060 5.631 8.424 1.00 93.94 119 TYR A CA 1
ATOM 967 C C . TYR A 1 119 ? -14.031 5.231 7.357 1.00 93.94 119 TYR A C 1
ATOM 969 O O . TYR A 1 119 ? -14.365 4.707 6.292 1.00 93.94 119 TYR A O 1
ATOM 977 N N . ASN A 1 120 ? -12.759 5.456 7.660 1.00 93.75 120 ASN A N 1
ATOM 978 C CA . ASN A 1 120 ? -11.607 5.008 6.888 1.00 93.75 120 ASN A CA 1
ATOM 979 C C . ASN A 1 120 ? -10.756 4.052 7.709 1.00 93.75 120 ASN A C 1
ATOM 981 O O . ASN A 1 120 ? -10.869 3.996 8.936 1.00 93.75 120 ASN A O 1
ATOM 985 N N . PHE A 1 121 ? -9.930 3.276 7.018 1.00 95.56 121 PHE A N 1
ATOM 986 C CA . PHE A 1 121 ? -9.225 2.158 7.616 1.00 95.56 121 PHE A CA 1
ATOM 987 C C . PHE A 1 121 ? -7.719 2.270 7.424 1.00 95.56 121 PHE A C 1
ATOM 989 O O . PHE A 1 121 ? -7.244 2.617 6.348 1.00 95.56 121 PHE A O 1
ATOM 996 N N . ILE A 1 122 ? -6.973 1.892 8.457 1.00 93.94 122 ILE A N 1
ATOM 997 C CA . ILE A 1 122 ? -5.566 1.518 8.368 1.00 93.94 122 ILE A CA 1
ATOM 998 C C . ILE A 1 122 ? -5.491 0.003 8.550 1.00 93.94 122 ILE A C 1
ATOM 1000 O O . ILE A 1 122 ? -5.557 -0.503 9.669 1.00 93.94 122 ILE A O 1
ATOM 1004 N N . GLY A 1 123 ? -5.392 -0.728 7.446 1.00 94.44 123 GLY A N 1
ATOM 1005 C CA . GLY A 1 123 ? -5.268 -2.179 7.433 1.00 94.44 123 GLY A CA 1
ATOM 1006 C C . GLY A 1 123 ? -3.845 -2.633 7.726 1.00 94.44 123 GLY A C 1
ATOM 1007 O O . GLY A 1 123 ? -2.966 -2.451 6.886 1.00 94.44 123 GLY A O 1
ATOM 1008 N N . CYS A 1 124 ? -3.618 -3.248 8.885 1.00 92.38 124 CYS A N 1
ATOM 1009 C CA . CYS A 1 124 ? -2.360 -3.923 9.199 1.00 92.38 124 CYS A CA 1
ATOM 1010 C C . CYS A 1 124 ? -2.451 -5.371 8.710 1.00 92.38 124 CYS A C 1
ATOM 1012 O O . CYS A 1 124 ? -3.374 -6.100 9.074 1.00 92.38 124 CYS A O 1
ATOM 1014 N N . THR A 1 125 ? -1.512 -5.802 7.877 1.00 86.06 125 THR A N 1
ATOM 1015 C CA . THR A 1 125 ? -1.514 -7.148 7.293 1.00 86.06 125 THR A CA 1
ATOM 1016 C C . THR A 1 125 ? -0.097 -7.640 7.075 1.00 86.06 125 THR A C 1
ATOM 1018 O O . THR A 1 125 ? 0.809 -6.850 6.861 1.00 86.06 125 THR A O 1
ATOM 1021 N N . LYS A 1 126 ? 0.125 -8.953 7.063 1.00 79.25 126 LYS A N 1
ATOM 1022 C CA . LYS A 1 126 ? 1.433 -9.490 6.664 1.00 79.25 126 LYS A CA 1
ATOM 1023 C C . LYS A 1 126 ? 1.686 -9.267 5.179 1.00 79.25 126 LYS A C 1
ATOM 1025 O O . LYS A 1 126 ? 2.802 -8.948 4.794 1.00 79.25 126 LYS A O 1
ATOM 1030 N N . LEU A 1 127 ? 0.662 -9.423 4.349 1.00 70.19 127 LEU A N 1
ATOM 1031 C CA . LEU A 1 127 ? 0.755 -9.290 2.900 1.00 70.19 127 LEU A CA 1
ATOM 1032 C C . LEU A 1 127 ? -0.270 -8.264 2.432 1.00 70.19 127 LEU A C 1
ATOM 1034 O O . LEU A 1 127 ? -1.454 -8.365 2.768 1.00 70.19 127 LEU A O 1
ATOM 1038 N N . ILE A 1 128 ? 0.198 -7.273 1.674 1.00 70.88 128 ILE A N 1
ATOM 1039 C CA . ILE A 1 128 ? -0.676 -6.313 1.000 1.00 70.88 128 ILE A CA 1
ATOM 1040 C C . ILE A 1 128 ? -1.546 -7.124 0.050 1.00 70.88 128 ILE A C 1
ATOM 1042 O O . ILE A 1 128 ? -1.015 -7.886 -0.742 1.00 70.88 128 ILE A O 1
ATOM 1046 N N . THR A 1 129 ? -2.858 -7.015 0.192 1.00 67.81 129 THR A N 1
ATOM 1047 C CA . THR A 1 129 ? -3.849 -7.737 -0.611 1.00 67.81 129 THR A CA 1
ATOM 1048 C C . THR A 1 129 ? -5.012 -6.795 -0.879 1.00 67.81 129 THR A C 1
ATOM 1050 O O . THR A 1 129 ? -5.247 -5.858 -0.107 1.00 67.81 129 THR A O 1
ATOM 1053 N N . ASP A 1 130 ? -5.707 -6.995 -1.998 1.00 71.06 130 ASP A N 1
ATOM 1054 C CA . ASP A 1 130 ? -6.873 -6.179 -2.332 1.00 71.06 130 ASP A CA 1
ATOM 1055 C C . ASP A 1 130 ? -8.015 -6.469 -1.348 1.00 71.06 130 ASP A C 1
ATOM 1057 O O . ASP A 1 130 ? -8.445 -7.612 -1.192 1.00 71.06 130 ASP A O 1
ATOM 1061 N N . MET A 1 131 ? -8.498 -5.430 -0.669 1.00 81.31 131 MET A N 1
ATOM 1062 C CA . MET A 1 131 ? -9.568 -5.545 0.320 1.00 81.31 131 MET A CA 1
ATOM 1063 C C . MET A 1 131 ? -10.838 -4.954 -0.270 1.00 81.31 131 MET A C 1
ATOM 1065 O O . MET A 1 131 ? -10.913 -3.750 -0.489 1.00 81.31 131 MET A O 1
ATOM 1069 N N . GLU A 1 132 ? -11.882 -5.764 -0.457 1.00 87.44 132 GLU A N 1
ATOM 1070 C CA . GLU A 1 132 ? -13.145 -5.306 -1.061 1.00 87.44 132 GLU A CA 1
ATOM 1071 C C . GLU A 1 132 ? -13.776 -4.081 -0.373 1.00 87.44 132 GLU A C 1
ATOM 1073 O O . GLU A 1 132 ? -14.518 -3.317 -0.997 1.00 87.44 132 GLU A O 1
ATOM 1078 N N . PHE A 1 133 ? -13.522 -3.908 0.925 1.00 91.19 133 PHE A N 1
ATOM 1079 C CA . PHE A 1 133 ? -14.038 -2.800 1.727 1.00 91.19 133 PHE A CA 1
ATOM 1080 C C . PHE A 1 133 ? -13.100 -1.576 1.774 1.00 91.19 133 PHE A C 1
ATOM 1082 O O . PHE A 1 133 ? -13.477 -0.568 2.369 1.00 91.19 133 PHE A O 1
ATOM 1089 N N . MET A 1 134 ? -11.921 -1.620 1.137 1.00 88.06 134 MET A N 1
ATOM 1090 C CA . MET A 1 134 ? -10.969 -0.503 1.025 1.00 88.06 134 MET A CA 1
ATOM 1091 C C . MET A 1 134 ? -10.754 -0.157 -0.446 1.00 88.06 134 MET A C 1
ATOM 1093 O O . MET A 1 134 ? -10.211 -0.944 -1.214 1.00 88.06 134 MET A O 1
ATOM 1097 N N . LYS A 1 135 ? -11.159 1.040 -0.871 1.00 76.12 135 LYS A N 1
ATOM 1098 C CA . LYS A 1 135 ? -11.020 1.431 -2.282 1.00 76.12 135 LYS A CA 1
ATOM 1099 C C . LYS A 1 135 ? -9.716 2.187 -2.489 1.00 76.12 135 LYS A C 1
ATOM 1101 O O . LYS A 1 135 ? -9.598 3.316 -2.032 1.00 76.12 135 LYS A O 1
ATOM 1106 N N . ASN A 1 136 ? -8.795 1.597 -3.253 1.00 71.56 136 ASN A N 1
ATOM 1107 C CA . ASN A 1 136 ? -7.492 2.184 -3.599 1.00 71.56 136 ASN A CA 1
ATOM 1108 C C . ASN A 1 136 ? -6.700 2.677 -2.368 1.00 71.56 136 ASN A C 1
ATOM 1110 O O . ASN A 1 136 ? -6.339 3.855 -2.315 1.00 71.56 136 ASN A O 1
ATOM 1114 N N . PRO A 1 137 ? -6.454 1.814 -1.366 1.00 82.88 137 PRO A N 1
ATOM 1115 C CA . PRO A 1 137 ? -5.722 2.224 -0.179 1.00 82.88 137 PRO A CA 1
ATOM 1116 C C . PRO A 1 137 ? -4.293 2.658 -0.521 1.00 82.88 137 PRO A C 1
ATOM 1118 O O . PRO A 1 137 ? -3.633 2.072 -1.383 1.00 82.88 137 PRO A O 1
ATOM 1121 N N . ILE A 1 138 ? -3.795 3.661 0.196 1.00 77.81 138 ILE A N 1
ATOM 1122 C CA . ILE A 1 138 ? -2.393 4.065 0.139 1.00 77.81 138 ILE A CA 1
ATOM 1123 C C . ILE A 1 138 ? -1.562 3.058 0.922 1.00 77.81 138 ILE A C 1
ATOM 1125 O O . ILE A 1 138 ? -1.846 2.749 2.078 1.00 77.81 138 ILE A O 1
ATOM 1129 N N . ILE A 1 139 ? -0.488 2.575 0.313 1.00 77.38 139 ILE A N 1
ATOM 1130 C CA . ILE A 1 139 ? 0.435 1.674 0.994 1.00 77.38 139 ILE A CA 1
ATOM 1131 C C . ILE A 1 139 ? 1.390 2.485 1.880 1.00 77.38 139 ILE A C 1
ATOM 1133 O O . ILE A 1 139 ? 2.086 3.372 1.387 1.00 77.38 139 ILE A O 1
ATOM 1137 N N . LEU A 1 140 ? 1.445 2.151 3.170 1.00 76.50 140 LEU A N 1
ATOM 1138 C CA . LEU A 1 140 ? 2.420 2.667 4.130 1.00 76.50 140 LEU A CA 1
ATOM 1139 C C . LEU A 1 140 ? 3.503 1.614 4.371 1.00 76.50 140 LEU A C 1
ATOM 1141 O O . LEU A 1 140 ? 3.209 0.508 4.838 1.00 76.50 140 LEU A O 1
ATOM 1145 N N . THR A 1 141 ? 4.752 1.967 4.087 1.00 71.69 141 THR A N 1
ATOM 1146 C CA . THR A 1 141 ? 5.918 1.099 4.293 1.00 71.69 141 THR A CA 1
ATOM 1147 C C . THR A 1 141 ? 6.776 1.582 5.463 1.00 71.69 141 THR A C 1
ATOM 1149 O O . THR A 1 141 ? 6.544 2.654 6.008 1.00 71.69 141 THR A O 1
ATOM 1152 N N . ASN A 1 142 ? 7.761 0.788 5.889 1.00 67.69 142 ASN A N 1
ATOM 1153 C CA . ASN A 1 142 ? 8.706 1.203 6.939 1.00 67.69 142 ASN A CA 1
ATOM 1154 C C . ASN A 1 142 ? 9.752 2.213 6.453 1.00 67.69 142 ASN A C 1
ATOM 1156 O O . ASN A 1 142 ? 10.324 2.946 7.255 1.00 67.69 142 ASN A O 1
ATOM 1160 N N . GLY A 1 143 ? 10.031 2.219 5.153 1.00 73.19 143 GLY A N 1
ATOM 1161 C CA . GLY A 1 143 ? 10.965 3.137 4.529 1.00 73.19 143 GLY A CA 1
ATOM 1162 C C . GLY A 1 143 ? 10.265 4.399 4.043 1.00 73.19 143 GLY A C 1
ATOM 1163 O O . GLY A 1 143 ? 9.516 5.041 4.774 1.00 73.19 143 GLY A O 1
ATOM 1164 N N . PHE A 1 144 ? 10.521 4.794 2.803 1.00 74.25 144 PHE A N 1
ATOM 1165 C CA . PHE A 1 144 ? 9.921 5.991 2.223 1.00 74.25 144 PHE A CA 1
ATOM 1166 C C . PHE A 1 144 ? 8.811 5.672 1.225 1.00 74.25 144 PHE A C 1
ATOM 1168 O O . PHE A 1 144 ? 8.849 4.660 0.526 1.00 74.25 144 PHE A O 1
ATOM 1175 N N . SER A 1 145 ? 7.857 6.593 1.091 1.00 77.06 145 SER A N 1
ATOM 1176 C CA . SER A 1 145 ? 6.928 6.628 -0.038 1.00 77.06 145 SER A CA 1
ATOM 1177 C C . SER A 1 145 ? 6.916 8.010 -0.669 1.00 77.06 145 SER A C 1
ATOM 1179 O O . SER A 1 145 ? 6.541 8.992 -0.032 1.00 77.06 145 SER A O 1
ATOM 1181 N N . TYR A 1 146 ? 7.314 8.078 -1.937 1.00 81.56 146 TYR A N 1
ATOM 1182 C CA . TYR A 1 146 ? 7.342 9.325 -2.693 1.00 81.56 146 TYR A CA 1
ATOM 1183 C C . TYR A 1 146 ? 6.606 9.203 -4.014 1.00 81.56 146 TYR A C 1
ATOM 1185 O O . TYR A 1 146 ? 6.565 8.152 -4.653 1.00 81.56 146 TYR A O 1
ATOM 1193 N N . PHE A 1 147 ? 6.068 10.330 -4.452 1.00 85.56 147 PHE A N 1
ATOM 1194 C CA . PHE A 1 147 ? 5.511 10.499 -5.777 1.00 85.56 147 PHE A CA 1
ATOM 1195 C C . PHE A 1 147 ? 6.411 11.433 -6.590 1.00 85.56 147 PHE A C 1
ATOM 1197 O O . PHE A 1 147 ? 6.766 12.518 -6.140 1.00 85.56 147 PHE A O 1
ATOM 1204 N N . ILE A 1 148 ? 6.772 11.031 -7.805 1.00 89.06 148 ILE A N 1
ATOM 1205 C CA . ILE A 1 148 ? 7.532 11.859 -8.742 1.00 89.06 148 ILE A CA 1
ATOM 1206 C C . ILE A 1 148 ? 6.629 12.163 -9.926 1.00 89.06 148 ILE A C 1
ATOM 1208 O O . ILE A 1 148 ? 6.269 11.278 -10.715 1.00 89.06 148 ILE A O 1
ATOM 1212 N N . LYS A 1 149 ? 6.275 13.444 -10.051 1.00 89.50 149 LYS A N 1
ATOM 1213 C CA . LYS A 1 149 ? 5.477 13.936 -11.168 1.00 89.50 149 LYS A CA 1
ATOM 1214 C C . LYS A 1 149 ? 6.301 13.873 -12.444 1.00 89.50 149 LYS A C 1
ATOM 1216 O O . LYS A 1 149 ? 7.335 14.525 -12.550 1.00 89.50 149 LYS A O 1
ATOM 1221 N N . CYS A 1 150 ? 5.851 13.070 -13.398 1.00 88.25 150 CYS A N 1
ATOM 1222 C CA . CYS A 1 150 ? 6.553 12.875 -14.658 1.00 88.25 150 CYS A CA 1
ATOM 1223 C C . CYS A 1 150 ? 5.600 12.469 -15.788 1.00 88.25 150 CYS A C 1
ATOM 1225 O O . CYS A 1 150 ? 4.595 11.779 -15.591 1.00 88.25 150 CYS A O 1
ATOM 1227 N N . HIS A 1 151 ? 5.939 12.879 -17.007 1.00 83.00 151 HIS A N 1
ATOM 1228 C CA . HIS A 1 151 ? 5.225 12.533 -18.231 1.00 83.00 151 HIS A CA 1
ATOM 1229 C C . HIS A 1 151 ? 6.069 11.635 -19.140 1.00 83.00 151 HIS A C 1
ATOM 1231 O O . HIS A 1 151 ? 7.248 11.888 -19.345 1.00 83.00 151 HIS A O 1
ATOM 1237 N N . LYS A 1 152 ? 5.454 10.627 -19.778 1.00 78.31 152 LYS A N 1
ATOM 1238 C CA . LYS A 1 152 ? 6.044 9.789 -20.851 1.00 78.31 152 LYS A CA 1
ATOM 1239 C C . LYS A 1 152 ? 7.537 9.446 -20.648 1.00 78.31 152 LYS A C 1
ATOM 1241 O O . LYS A 1 152 ? 7.846 8.477 -19.966 1.00 78.31 152 LYS A O 1
ATOM 1246 N N . ASN A 1 153 ? 8.440 10.200 -21.285 1.00 81.69 153 ASN A N 1
ATOM 1247 C CA . ASN A 1 153 ? 9.884 9.958 -21.281 1.00 81.69 153 ASN A CA 1
ATOM 1248 C C . ASN A 1 153 ? 10.582 10.479 -20.011 1.00 81.69 153 ASN A C 1
ATOM 1250 O O . ASN A 1 153 ? 11.607 9.925 -19.624 1.00 81.69 153 ASN A O 1
ATOM 1254 N N . GLU A 1 154 ? 10.011 11.477 -19.332 1.00 86.75 154 GLU A N 1
ATOM 1255 C CA . GLU A 1 154 ? 10.535 12.030 -18.074 1.00 86.75 154 GLU A CA 1
ATOM 1256 C C . GLU A 1 154 ? 10.576 10.972 -16.974 1.00 86.75 154 GLU A C 1
ATOM 1258 O O . GLU A 1 154 ? 11.473 10.978 -16.145 1.00 86.75 154 GLU A O 1
ATOM 1263 N N . ALA A 1 155 ? 9.663 9.999 -17.000 1.00 88.75 155 ALA A N 1
ATOM 1264 C CA . ALA A 1 155 ? 9.666 8.898 -16.044 1.00 88.75 155 ALA A CA 1
ATOM 1265 C C . ALA A 1 155 ? 10.937 8.027 -16.158 1.00 88.75 155 ALA A C 1
ATOM 1267 O O . ALA A 1 155 ? 11.450 7.522 -15.164 1.00 88.75 155 ALA A O 1
ATOM 1268 N N . PHE A 1 156 ? 11.496 7.890 -17.364 1.00 89.50 156 PHE A N 1
ATOM 1269 C CA . PHE A 1 156 ? 12.748 7.159 -17.592 1.00 89.50 156 PHE A CA 1
ATOM 1270 C C . PHE A 1 156 ? 13.971 7.993 -17.204 1.00 89.50 156 PHE A C 1
ATOM 1272 O O . PHE A 1 156 ? 14.944 7.458 -16.678 1.00 89.50 156 PHE A O 1
ATOM 1279 N N . GLN A 1 157 ? 13.905 9.310 -17.413 1.00 88.25 157 GLN A N 1
ATOM 1280 C CA . GLN A 1 157 ? 14.890 10.252 -16.882 1.00 88.25 157 GLN A CA 1
ATOM 1281 C C . GLN A 1 157 ? 14.891 10.238 -15.348 1.00 88.25 157 GLN A C 1
ATOM 1283 O O . GLN A 1 157 ? 15.958 10.200 -14.745 1.00 88.25 157 GLN A O 1
ATOM 1288 N N . ALA A 1 158 ? 13.713 10.187 -14.722 1.00 87.88 158 ALA A N 1
ATOM 1289 C CA . ALA A 1 158 ? 13.558 10.120 -13.276 1.00 87.88 158 ALA A CA 1
ATOM 1290 C C . ALA A 1 158 ? 14.243 8.878 -12.699 1.00 87.88 158 ALA A C 1
ATOM 1292 O O . ALA A 1 158 ? 15.048 8.991 -11.778 1.00 87.88 158 ALA A O 1
ATOM 1293 N N . LEU A 1 159 ? 14.009 7.705 -13.296 1.00 84.81 159 LEU A N 1
ATOM 1294 C CA . LEU A 1 159 ? 14.724 6.487 -12.909 1.00 84.81 159 LEU A CA 1
ATOM 1295 C C . LEU A 1 159 ? 16.227 6.624 -13.076 1.00 84.81 159 LEU A C 1
ATOM 1297 O O . LEU A 1 159 ? 16.982 6.252 -12.184 1.00 84.81 159 LEU A O 1
ATOM 1301 N N . PHE A 1 160 ? 16.664 7.187 -14.195 1.00 82.50 160 PHE A N 1
ATOM 1302 C CA . PHE A 1 160 ? 18.081 7.377 -14.449 1.00 82.50 160 PHE A CA 1
ATOM 1303 C C . PHE A 1 160 ? 18.749 8.262 -13.380 1.00 82.50 160 PHE A C 1
ATOM 1305 O O . PHE A 1 160 ? 19.846 7.944 -12.929 1.00 82.50 160 PHE A O 1
ATOM 1312 N N . VAL A 1 161 ? 18.078 9.324 -12.912 1.00 81.69 161 VAL A N 1
ATOM 1313 C CA . VAL A 1 161 ? 18.520 10.127 -11.756 1.00 81.69 161 VAL A CA 1
ATOM 1314 C C . VAL A 1 161 ? 18.579 9.260 -10.494 1.00 81.69 161 VAL A C 1
ATOM 1316 O O . VAL A 1 161 ? 19.638 9.155 -9.878 1.00 81.69 161 VAL A O 1
ATOM 1319 N N . ILE A 1 162 ? 17.476 8.599 -10.132 1.00 78.31 162 ILE A N 1
ATOM 1320 C CA . ILE A 1 162 ? 17.352 7.810 -8.894 1.00 78.31 162 ILE A CA 1
ATOM 1321 C C . ILE A 1 162 ? 18.467 6.759 -8.770 1.00 78.31 162 ILE A C 1
ATOM 1323 O O . ILE A 1 162 ? 19.096 6.634 -7.715 1.00 78.31 162 ILE A O 1
ATOM 1327 N N . PHE A 1 163 ? 18.746 6.038 -9.859 1.00 73.81 163 PHE A N 1
ATOM 1328 C CA . PHE A 1 163 ? 19.771 4.997 -9.895 1.00 73.81 163 PHE A CA 1
ATOM 1329 C C . PHE A 1 163 ? 21.192 5.558 -9.894 1.00 73.81 163 PHE A C 1
ATOM 1331 O O . PHE A 1 163 ? 22.034 5.071 -9.141 1.00 73.81 163 PHE A O 1
ATOM 1338 N N . ASN A 1 164 ? 21.464 6.612 -10.666 1.00 68.62 164 ASN A N 1
ATOM 1339 C CA . ASN A 1 164 ? 22.802 7.204 -10.712 1.00 68.62 164 ASN A CA 1
ATOM 1340 C C . ASN A 1 164 ? 23.224 7.843 -9.389 1.00 68.62 164 ASN A C 1
ATOM 1342 O O . ASN A 1 164 ? 24.412 7.855 -9.071 1.00 68.62 164 ASN A O 1
ATOM 1346 N N . PHE A 1 165 ? 22.274 8.374 -8.616 1.00 64.38 165 PHE A N 1
ATOM 1347 C CA . PHE A 1 165 ? 22.565 8.988 -7.319 1.00 64.38 165 PHE A CA 1
ATOM 1348 C C . PHE A 1 165 ? 22.513 8.010 -6.149 1.00 64.38 165 PHE A C 1
ATOM 1350 O O . PHE A 1 165 ? 22.657 8.444 -5.007 1.00 64.38 165 PHE A O 1
ATOM 1357 N N . LYS A 1 166 ? 22.342 6.703 -6.411 1.00 63.09 166 LYS A N 1
ATOM 1358 C CA . LYS A 1 166 ? 22.261 5.662 -5.372 1.00 63.09 166 LYS A CA 1
ATOM 1359 C C . LYS A 1 166 ? 21.242 6.036 -4.289 1.00 63.09 166 LYS A C 1
ATOM 1361 O O . LYS A 1 166 ? 21.478 5.850 -3.098 1.00 63.09 166 LYS A O 1
ATOM 1366 N N . MET A 1 167 ? 20.118 6.622 -4.712 1.00 63.97 167 MET A N 1
ATOM 1367 C CA . MET A 1 167 ? 19.083 7.094 -3.786 1.00 63.97 167 MET A CA 1
ATOM 1368 C C . MET A 1 167 ? 18.278 5.934 -3.200 1.00 63.97 167 MET A C 1
ATOM 1370 O O . MET A 1 167 ? 17.592 6.111 -2.199 1.00 63.97 167 MET A O 1
ATOM 1374 N N . LEU A 1 168 ? 18.370 4.753 -3.814 1.00 67.00 168 LEU A N 1
ATOM 1375 C CA . LEU A 1 168 ? 17.698 3.540 -3.376 1.00 67.00 168 LEU A CA 1
ATOM 1376 C C . LEU A 1 168 ? 18.588 2.761 -2.407 1.00 67.00 168 LEU A C 1
ATOM 1378 O O . LEU A 1 168 ? 19.686 2.336 -2.765 1.00 67.00 168 LEU A O 1
ATOM 1382 N N . LYS A 1 169 ? 18.088 2.567 -1.188 1.00 67.38 169 LYS A N 1
ATOM 1383 C CA . LYS A 1 169 ? 18.591 1.595 -0.215 1.00 67.38 169 LYS A CA 1
ATOM 1384 C C . LYS A 1 169 ? 17.443 0.661 0.144 1.00 67.38 169 LYS A C 1
ATOM 1386 O O . LYS A 1 169 ? 16.316 1.135 0.252 1.00 67.38 169 LYS A O 1
ATOM 1391 N N . GLY A 1 170 ? 17.734 -0.622 0.337 1.00 69.31 170 GLY A N 1
ATOM 1392 C CA . GLY A 1 170 ? 16.709 -1.617 0.646 1.00 69.31 170 GLY A CA 1
ATOM 1393 C C . GLY A 1 170 ? 15.805 -1.950 -0.543 1.00 69.31 170 GLY A C 1
ATOM 1394 O O . GLY A 1 170 ? 16.080 -1.577 -1.686 1.00 69.31 170 GLY A O 1
ATOM 1395 N N . SER A 1 171 ? 14.709 -2.660 -0.274 1.00 72.81 171 SER A N 1
ATOM 1396 C CA . SER A 1 171 ? 13.758 -3.073 -1.317 1.00 72.81 171 SER A CA 1
ATOM 1397 C C . SER A 1 171 ? 12.850 -1.918 -1.755 1.00 72.81 171 SER A C 1
ATOM 1399 O O . SER A 1 171 ? 12.278 -1.215 -0.923 1.00 72.81 171 SER A O 1
ATOM 1401 N N . VAL A 1 172 ? 12.716 -1.695 -3.065 1.00 77.88 172 VAL A N 1
ATOM 1402 C CA . VAL A 1 172 ? 11.944 -0.580 -3.633 1.00 77.88 172 VAL A CA 1
ATOM 1403 C C . VAL A 1 172 ? 10.892 -1.094 -4.604 1.00 77.88 172 VAL A C 1
ATOM 1405 O O . VAL A 1 172 ? 11.184 -1.832 -5.543 1.00 77.88 172 VAL A O 1
ATOM 1408 N N . CYS A 1 173 ? 9.662 -0.638 -4.417 1.00 79.88 173 CYS A N 1
ATOM 1409 C CA . CYS A 1 173 ? 8.567 -0.797 -5.352 1.00 79.88 173 CYS A CA 1
ATOM 1410 C C . CYS A 1 173 ? 8.467 0.422 -6.264 1.00 79.88 173 CYS A C 1
ATOM 1412 O O . CYS A 1 173 ? 8.287 1.545 -5.794 1.00 79.88 173 CYS A O 1
ATOM 1414 N N . LEU A 1 174 ? 8.529 0.210 -7.571 1.00 82.69 174 LEU A N 1
ATOM 1415 C CA . LEU A 1 174 ? 8.280 1.232 -8.567 1.00 82.69 174 LEU A CA 1
ATOM 1416 C C . LEU A 1 174 ? 6.880 1.067 -9.157 1.00 82.69 174 LEU A C 1
ATOM 1418 O O . LEU A 1 174 ? 6.644 0.177 -9.975 1.00 82.69 174 LEU A O 1
ATOM 1422 N N . VAL A 1 175 ? 5.969 1.965 -8.795 1.00 81.38 175 VAL A N 1
ATOM 1423 C CA . VAL A 1 175 ? 4.591 1.967 -9.295 1.00 81.38 175 VAL A CA 1
ATOM 1424 C C . VAL A 1 175 ? 4.501 2.816 -10.561 1.00 81.38 175 VAL A C 1
ATOM 1426 O O . VAL A 1 175 ? 4.746 4.026 -10.536 1.00 81.38 175 VAL A O 1
ATOM 1429 N N . VAL A 1 176 ? 4.126 2.189 -11.679 1.00 83.44 176 VAL A N 1
ATOM 1430 C CA . VAL A 1 176 ? 4.057 2.807 -13.014 1.00 83.44 176 VAL A CA 1
ATOM 1431 C C . VAL A 1 176 ? 2.744 2.475 -13.732 1.00 83.44 176 VAL A C 1
ATOM 1433 O O . VAL A 1 176 ? 1.962 1.626 -13.308 1.00 83.44 176 VAL A O 1
ATOM 1436 N N . ASP A 1 177 ? 2.470 3.134 -14.861 1.00 80.31 177 ASP A N 1
ATOM 1437 C CA . ASP A 1 177 ? 1.375 2.713 -15.748 1.00 80.31 177 ASP A CA 1
ATOM 1438 C C . ASP A 1 177 ? 1.618 1.274 -16.245 1.00 80.31 177 ASP A C 1
ATOM 1440 O O . ASP A 1 177 ? 2.694 0.963 -16.763 1.00 80.31 177 ASP A O 1
ATOM 1444 N N . GLN A 1 178 ? 0.599 0.412 -16.140 1.00 78.94 178 GLN A N 1
ATOM 1445 C CA . GLN A 1 178 ? 0.630 -0.989 -16.576 1.00 78.94 178 GLN A CA 1
ATOM 1446 C C . GLN A 1 178 ? 1.201 -1.159 -17.993 1.00 78.94 178 GLN A C 1
ATOM 1448 O O . GLN A 1 178 ? 1.934 -2.108 -18.266 1.00 78.94 178 GLN A O 1
ATOM 1453 N N . LYS A 1 179 ? 0.886 -0.232 -18.905 1.00 81.62 179 LYS A N 1
ATOM 1454 C CA . LYS A 1 179 ? 1.332 -0.279 -20.307 1.00 81.62 179 LYS A CA 1
ATOM 1455 C C . LYS A 1 179 ? 2.837 -0.054 -20.465 1.00 81.62 179 LYS A C 1
ATOM 1457 O O . LYS A 1 179 ? 3.390 -0.366 -21.518 1.00 81.62 179 LYS A O 1
ATOM 1462 N N . LEU A 1 180 ? 3.493 0.510 -19.453 1.00 86.00 180 LEU A N 1
ATOM 1463 C CA . LEU A 1 180 ? 4.905 0.876 -19.486 1.00 86.00 180 LEU A CA 1
ATOM 1464 C C . LEU A 1 180 ? 5.812 -0.137 -18.784 1.00 86.00 180 LEU A C 1
ATOM 1466 O O . LEU A 1 180 ? 7.017 -0.067 -18.999 1.00 86.00 180 LEU A O 1
ATOM 1470 N N . ILE A 1 181 ? 5.275 -1.091 -18.013 1.00 84.12 181 ILE A N 1
ATOM 1471 C CA . ILE A 1 181 ? 6.068 -2.024 -17.188 1.00 84.12 181 ILE A CA 1
ATOM 1472 C C . ILE A 1 181 ? 7.185 -2.701 -17.993 1.00 84.12 181 ILE A C 1
ATOM 1474 O O . ILE A 1 181 ? 8.357 -2.588 -17.647 1.00 84.12 181 ILE A O 1
ATOM 1478 N N . ARG A 1 182 ? 6.851 -3.333 -19.128 1.00 85.69 182 ARG A N 1
ATOM 1479 C CA . ARG A 1 182 ? 7.853 -4.010 -19.971 1.00 85.69 182 ARG A CA 1
ATOM 1480 C C . ARG A 1 182 ? 8.876 -3.043 -20.566 1.00 85.69 182 ARG A C 1
ATOM 1482 O O . ARG A 1 182 ? 10.039 -3.398 -20.723 1.00 85.69 182 ARG A O 1
ATOM 1489 N N . LYS A 1 183 ? 8.466 -1.808 -20.867 1.00 90.50 183 LYS A N 1
ATOM 1490 C CA . LYS A 1 183 ? 9.384 -0.769 -21.346 1.00 90.50 183 LYS A CA 1
ATOM 1491 C C . LYS A 1 183 ? 10.371 -0.359 -20.248 1.00 90.50 183 LYS A C 1
ATOM 1493 O O . LYS A 1 183 ? 11.551 -0.205 -20.542 1.00 90.50 183 LYS A O 1
ATOM 1498 N N . PHE A 1 184 ? 9.906 -0.219 -19.005 1.00 88.81 184 PHE A N 1
ATOM 1499 C CA . PHE A 1 184 ? 10.756 0.057 -17.846 1.00 88.81 184 PHE A CA 1
ATOM 1500 C C . PHE A 1 184 ? 11.731 -1.078 -17.553 1.00 88.81 184 PHE A C 1
ATOM 1502 O O . PHE A 1 184 ? 12.913 -0.808 -17.375 1.00 88.81 184 PHE A O 1
ATOM 1509 N N . TYR A 1 185 ? 11.264 -2.327 -17.583 1.00 86.19 185 TYR A N 1
ATOM 1510 C CA . TYR A 1 185 ? 12.117 -3.496 -17.382 1.00 86.19 185 TYR A CA 1
ATOM 1511 C C . TYR A 1 185 ? 13.297 -3.520 -18.364 1.00 86.19 185 TYR A C 1
ATOM 1513 O O . TYR A 1 185 ? 14.451 -3.532 -17.946 1.00 86.19 185 TYR A O 1
ATOM 1521 N N . ILE A 1 186 ? 13.024 -3.444 -19.675 1.00 88.25 186 ILE A N 1
ATOM 1522 C CA . ILE A 1 186 ? 14.077 -3.490 -20.705 1.00 88.25 186 ILE A CA 1
ATOM 1523 C C . ILE A 1 186 ? 15.038 -2.310 -20.545 1.00 88.25 186 ILE A C 1
ATOM 1525 O O . ILE A 1 186 ? 16.252 -2.475 -20.640 1.00 88.25 186 ILE A O 1
ATOM 1529 N N . PHE A 1 187 ? 14.497 -1.117 -20.279 1.00 90.06 187 PHE A N 1
ATOM 1530 C CA . PHE A 1 187 ? 15.305 0.071 -20.030 1.00 90.06 187 PHE A CA 1
ATOM 1531 C C . PHE A 1 187 ? 16.278 -0.155 -18.867 1.00 90.06 187 PHE A C 1
ATOM 1533 O O . PHE A 1 187 ? 17.473 0.052 -19.030 1.00 90.06 187 PHE A O 1
ATOM 1540 N N . LEU A 1 188 ? 15.799 -0.636 -17.721 1.00 85.19 188 LEU A N 1
ATOM 1541 C CA . LEU A 1 188 ? 16.626 -0.881 -16.537 1.00 85.19 188 LEU A CA 1
ATOM 1542 C C . LEU A 1 188 ? 17.692 -1.957 -16.780 1.00 85.19 188 LEU A C 1
ATOM 1544 O O . LEU A 1 188 ? 18.852 -1.755 -16.423 1.00 85.19 188 LEU A O 1
ATOM 1548 N N . GLN A 1 189 ? 17.347 -3.024 -17.502 1.00 83.75 189 GLN A N 1
ATOM 1549 C CA . GLN A 1 189 ? 18.289 -4.071 -17.910 1.00 83.75 189 GLN A CA 1
ATOM 1550 C C . GLN A 1 189 ? 19.428 -3.543 -18.800 1.00 83.75 189 GLN A C 1
ATOM 1552 O O . GLN A 1 189 ? 20.586 -3.943 -18.634 1.00 83.75 189 GLN A O 1
ATOM 1557 N N . VAL A 1 190 ? 19.139 -2.595 -19.702 1.00 86.38 190 VAL A N 1
ATOM 1558 C CA . VAL A 1 190 ? 20.166 -1.913 -20.514 1.00 86.38 190 VAL A CA 1
ATOM 1559 C C . VAL A 1 190 ? 21.169 -1.170 -19.637 1.00 86.38 190 VAL A C 1
ATOM 1561 O O . VAL A 1 190 ? 22.370 -1.227 -19.900 1.00 86.38 190 VAL A O 1
ATOM 1564 N N . PHE A 1 191 ? 20.697 -0.520 -18.575 1.00 80.56 191 PHE A N 1
ATOM 1565 C CA . PHE A 1 191 ? 21.557 0.180 -17.623 1.00 80.56 191 PHE A CA 1
ATOM 1566 C C . PHE A 1 191 ? 22.161 -0.745 -16.559 1.00 80.56 191 PHE A C 1
ATOM 1568 O O . PHE A 1 191 ? 22.931 -0.275 -15.737 1.00 80.56 191 PHE A O 1
ATOM 1575 N N . GLY A 1 192 ? 21.902 -2.056 -16.603 1.00 76.38 192 GLY A N 1
ATOM 1576 C CA . GLY A 1 192 ? 22.483 -3.015 -15.659 1.00 76.38 192 GLY A CA 1
ATOM 1577 C C . GLY A 1 192 ? 21.827 -2.997 -14.280 1.00 76.38 192 GLY A C 1
ATOM 1578 O O . GLY A 1 192 ? 22.470 -3.360 -13.303 1.00 76.38 192 GLY A O 1
ATOM 1579 N N . VAL A 1 193 ? 20.570 -2.559 -14.202 1.00 77.19 193 VAL A N 1
ATOM 1580 C CA . VAL A 1 193 ? 19.761 -2.628 -12.986 1.00 77.19 193 VAL A CA 1
ATOM 1581 C C . VAL A 1 193 ? 18.911 -3.894 -13.025 1.00 77.19 193 VAL A C 1
ATOM 1583 O O . VAL A 1 193 ? 18.008 -4.028 -13.860 1.00 77.19 193 VAL A O 1
ATOM 1586 N N . ASP A 1 194 ? 19.184 -4.799 -12.090 1.00 73.69 194 ASP A N 1
ATOM 1587 C CA . ASP A 1 194 ? 18.374 -5.992 -11.878 1.00 73.69 194 ASP A CA 1
ATOM 1588 C C . ASP A 1 194 ? 17.021 -5.608 -11.281 1.00 73.69 194 ASP A C 1
ATOM 1590 O O . ASP A 1 194 ? 16.924 -4.840 -10.322 1.00 73.69 194 ASP A O 1
ATOM 1594 N N . CYS A 1 195 ? 15.952 -6.101 -11.898 1.00 75.00 195 CYS A N 1
ATOM 1595 C CA . CYS A 1 195 ? 14.592 -5.826 -11.467 1.00 75.00 195 CYS A CA 1
ATOM 1596 C C . CYS A 1 195 ? 13.643 -6.931 -11.919 1.00 75.00 195 CYS A C 1
ATOM 1598 O O . CYS A 1 195 ? 13.915 -7.655 -12.878 1.00 75.00 195 CYS A O 1
ATOM 1600 N N . CYS A 1 196 ? 12.502 -7.028 -11.246 1.00 74.56 196 CYS A N 1
ATOM 1601 C CA . CYS A 1 196 ? 11.415 -7.930 -11.619 1.00 74.56 196 CYS A CA 1
ATOM 1602 C C . CYS A 1 196 ? 10.100 -7.159 -11.736 1.00 74.56 196 CYS A C 1
ATOM 1604 O O . CYS A 1 196 ? 10.009 -5.997 -11.338 1.00 74.56 196 CYS A O 1
ATOM 1606 N N . TYR A 1 197 ? 9.070 -7.788 -12.292 1.00 71.69 197 TYR A N 1
ATOM 1607 C CA . TYR A 1 197 ? 7.718 -7.237 -12.321 1.00 71.69 197 TYR A CA 1
ATOM 1608 C C . TYR A 1 197 ? 6.691 -8.361 -12.174 1.00 71.69 197 TYR A C 1
ATOM 1610 O O . TYR A 1 197 ? 6.958 -9.514 -12.511 1.00 71.69 197 TYR A O 1
ATOM 1618 N N . TYR A 1 198 ? 5.503 -8.019 -11.682 1.00 62.00 198 TYR A N 1
ATOM 1619 C CA . TYR A 1 198 ? 4.402 -8.971 -11.548 1.00 62.00 198 TYR A CA 1
ATOM 1620 C C . TYR A 1 198 ? 3.544 -8.992 -12.815 1.00 62.00 198 TYR A C 1
ATOM 1622 O O . TYR A 1 198 ? 3.116 -7.944 -13.320 1.00 62.00 198 TYR A O 1
ATOM 1630 N N . LYS A 1 199 ? 3.255 -10.193 -13.326 1.00 54.06 199 LYS A N 1
ATOM 1631 C CA . LYS A 1 199 ? 2.215 -10.402 -14.340 1.00 54.06 199 LYS A CA 1
ATOM 1632 C C . LYS A 1 199 ? 0.941 -10.826 -13.598 1.00 54.06 199 LYS A C 1
ATOM 1634 O O . LYS A 1 199 ? 0.996 -11.577 -12.637 1.00 54.06 199 LYS A O 1
ATOM 1639 N N . LYS A 1 200 ? -0.192 -10.256 -14.014 1.00 47.47 200 LYS A N 1
ATOM 1640 C CA . LYS A 1 200 ? -1.543 -10.398 -13.434 1.00 47.47 200 LYS A CA 1
ATOM 1641 C C . LYS A 1 200 ? -1.776 -11.769 -12.748 1.00 47.47 200 LYS A C 1
ATOM 1643 O O . LYS A 1 200 ? -1.718 -12.774 -13.445 1.00 47.47 200 LYS A O 1
ATOM 1648 N N . GLY A 1 201 ? -2.100 -11.779 -11.446 1.00 47.66 201 GLY A N 1
ATOM 1649 C CA . GLY A 1 201 ? -2.426 -12.997 -10.676 1.00 47.66 201 GLY A CA 1
ATOM 1650 C C . GLY A 1 201 ? -1.367 -13.468 -9.663 1.00 47.66 201 GLY A C 1
ATOM 1651 O O . GLY A 1 201 ? -1.154 -14.666 -9.555 1.00 47.66 201 GLY A O 1
ATOM 1652 N N . ASN A 1 202 ? -0.717 -12.557 -8.927 1.00 48.34 202 ASN A N 1
ATOM 1653 C CA . ASN A 1 202 ? 0.244 -12.860 -7.843 1.00 48.34 202 ASN A CA 1
ATOM 1654 C C . ASN A 1 202 ? 1.522 -13.610 -8.238 1.00 48.34 202 ASN A C 1
ATOM 1656 O O . ASN A 1 202 ? 2.214 -14.145 -7.379 1.00 48.34 202 ASN A O 1
ATOM 1660 N N . GLN A 1 203 ? 1.879 -13.610 -9.521 1.00 45.69 203 GLN A N 1
ATOM 1661 C CA . GLN A 1 203 ? 3.084 -14.281 -10.001 1.00 45.69 203 GLN A CA 1
ATOM 1662 C C . GLN A 1 203 ? 4.139 -13.250 -10.415 1.00 45.69 203 GLN A C 1
ATOM 1664 O O . GLN A 1 203 ? 3.928 -12.437 -11.327 1.00 45.69 203 GLN A O 1
ATOM 1669 N N . AL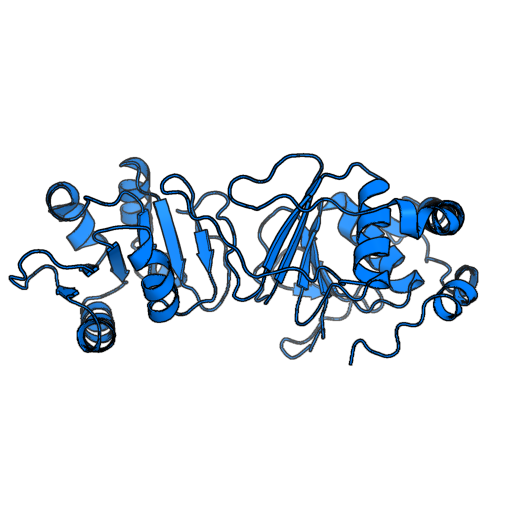A A 1 204 ? 5.275 -13.259 -9.716 1.00 47.38 204 ALA A N 1
ATOM 1670 C CA . ALA A 1 204 ? 6.474 -12.565 -10.163 1.00 47.38 204 ALA A CA 1
ATOM 1671 C C . ALA A 1 204 ? 7.018 -13.317 -11.385 1.00 47.38 204 ALA A C 1
ATOM 1673 O O . ALA A 1 204 ? 7.182 -14.534 -11.351 1.00 47.38 204 ALA A O 1
ATOM 1674 N N . VAL A 1 205 ? 7.251 -12.603 -12.488 1.00 46.84 205 VAL A N 1
ATOM 1675 C CA . VAL A 1 205 ? 7.742 -13.205 -13.736 1.00 46.84 205 VAL A CA 1
ATOM 1676 C C . VAL A 1 205 ? 8.987 -12.450 -14.187 1.00 46.84 205 VAL A C 1
ATOM 1678 O O . VAL A 1 205 ? 8.976 -11.221 -14.302 1.00 46.84 205 VAL A O 1
ATOM 1681 N N . SER A 1 206 ? 10.067 -13.176 -14.473 1.00 46.66 206 SER A N 1
ATOM 1682 C CA . SER A 1 206 ? 11.250 -12.629 -15.142 1.00 46.66 206 SER A CA 1
ATOM 1683 C C . SER A 1 206 ? 10.999 -12.588 -16.656 1.00 46.66 206 SER A C 1
ATOM 1685 O O . SER A 1 206 ? 10.671 -13.613 -17.249 1.00 46.66 206 SER A O 1
ATOM 1687 N N . ILE A 1 207 ? 11.138 -11.424 -17.321 1.00 41.25 207 ILE A N 1
ATOM 1688 C CA . ILE A 1 207 ? 10.900 -11.332 -18.789 1.00 41.25 207 ILE A CA 1
ATOM 1689 C C . ILE A 1 207 ? 11.902 -12.181 -19.567 1.00 41.25 207 ILE A C 1
ATOM 1691 O O . ILE A 1 207 ? 11.578 -12.639 -20.657 1.00 41.25 207 ILE A O 1
ATOM 1695 N N . CYS A 1 208 ? 13.115 -12.360 -19.045 1.00 37.06 208 CYS A N 1
ATOM 1696 C CA . CYS A 1 208 ? 14.179 -13.017 -19.794 1.00 37.06 208 CYS A CA 1
ATOM 1697 C C . CYS A 1 208 ? 13.992 -14.533 -19.926 1.00 37.06 208 CYS A C 1
ATOM 1699 O O . CYS A 1 208 ? 14.511 -15.091 -20.886 1.00 37.06 208 CYS A O 1
ATOM 1701 N N . SER A 1 209 ? 13.267 -15.186 -19.012 1.00 40.59 209 SER A N 1
ATOM 1702 C CA . SER A 1 209 ? 13.091 -16.644 -19.037 1.00 40.59 209 SER A CA 1
ATOM 1703 C C . SER A 1 209 ? 11.642 -17.108 -19.201 1.00 4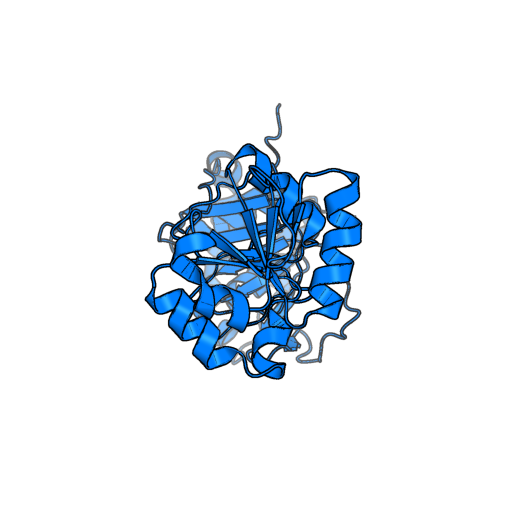0.59 209 SER A C 1
ATOM 1705 O O . SER A 1 209 ? 11.434 -18.275 -19.498 1.00 40.59 209 SER A O 1
ATOM 1707 N N . GLU A 1 210 ? 10.641 -16.236 -19.009 1.00 42.41 210 GLU A N 1
ATOM 1708 C CA . GLU A 1 210 ? 9.234 -16.649 -18.808 1.00 42.41 210 GLU A CA 1
ATOM 1709 C C . GLU A 1 210 ? 9.049 -17.684 -17.676 1.00 42.41 210 GLU A C 1
ATOM 1711 O O . GLU A 1 210 ? 7.958 -18.224 -17.505 1.00 42.41 210 GLU A O 1
ATOM 1716 N N . GLU A 1 211 ? 10.090 -17.925 -16.875 1.00 37.69 211 GLU A N 1
ATOM 1717 C CA . GLU A 1 211 ? 10.068 -18.848 -15.750 1.00 37.69 211 GLU A CA 1
ATOM 1718 C C . GLU A 1 211 ? 9.477 -18.163 -14.519 1.00 37.69 211 GLU A C 1
ATOM 1720 O O . GLU A 1 211 ? 9.619 -16.948 -14.304 1.00 37.69 211 GLU A O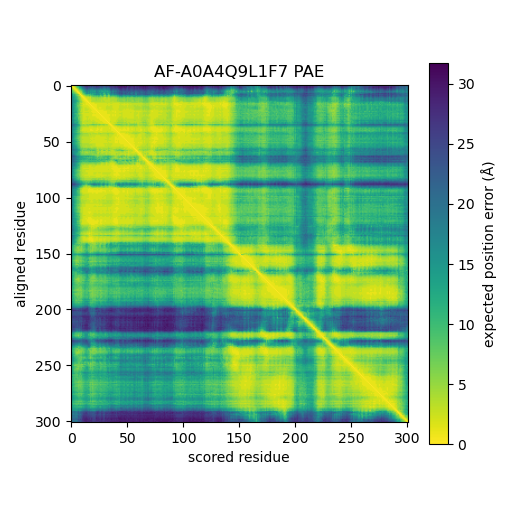 1
ATOM 1725 N N . GLU A 1 212 ? 8.803 -18.977 -13.712 1.00 47.72 212 GLU A N 1
ATOM 1726 C CA . GLU A 1 212 ? 8.307 -18.586 -12.403 1.00 47.72 212 GLU A CA 1
ATOM 1727 C C . GLU A 1 212 ? 9.478 -18.147 -11.526 1.00 47.72 212 GLU A C 1
ATOM 1729 O O . GLU A 1 212 ? 10.517 -18.802 -11.430 1.00 47.72 212 GLU A O 1
ATOM 1734 N N . VAL A 1 213 ? 9.308 -16.992 -10.901 1.00 48.16 213 VAL A N 1
ATOM 1735 C CA . VAL A 1 213 ? 10.258 -16.464 -9.937 1.00 48.16 213 VAL A CA 1
ATOM 1736 C C . VAL A 1 213 ? 9.831 -17.021 -8.578 1.00 48.16 213 VAL A C 1
ATOM 1738 O O . VAL A 1 213 ? 8.741 -16.698 -8.109 1.00 48.16 213 VAL A O 1
ATOM 1741 N N . ASP A 1 214 ? 10.652 -17.901 -7.997 1.00 39.84 214 ASP A N 1
ATOM 1742 C CA . ASP A 1 214 ? 10.369 -18.610 -6.737 1.00 39.84 214 ASP A CA 1
ATOM 1743 C C . ASP A 1 214 ? 10.017 -17.638 -5.589 1.00 39.84 214 ASP A C 1
ATOM 1745 O O . ASP A 1 214 ? 10.462 -16.488 -5.581 1.00 39.84 214 ASP A O 1
ATOM 1749 N N . SER A 1 215 ? 9.255 -18.077 -4.580 1.00 40.84 215 SER A N 1
ATOM 1750 C CA . SER A 1 215 ? 8.878 -17.216 -3.438 1.00 40.84 215 SER A CA 1
ATOM 1751 C C . SER A 1 215 ? 10.088 -16.703 -2.643 1.00 40.84 215 SER A C 1
ATOM 1753 O O . SER A 1 215 ? 10.000 -15.676 -1.971 1.00 40.84 215 SER A O 1
ATOM 1755 N N . ASP A 1 216 ? 11.223 -17.399 -2.765 1.00 38.00 216 ASP A N 1
ATOM 1756 C CA . ASP A 1 216 ? 12.520 -17.065 -2.168 1.00 38.00 216 ASP A CA 1
ATOM 1757 C C . ASP A 1 216 ? 13.402 -16.176 -3.058 1.00 38.00 216 ASP A C 1
ATOM 1759 O O . ASP A 1 216 ? 14.577 -15.936 -2.750 1.00 38.00 216 ASP A O 1
ATOM 1763 N N . PHE A 1 217 ? 12.870 -15.657 -4.168 1.00 40.12 217 PHE A N 1
ATOM 1764 C CA . PHE A 1 217 ? 13.629 -14.777 -5.039 1.00 40.12 217 PHE A CA 1
ATOM 1765 C C . PHE A 1 217 ? 13.892 -13.449 -4.333 1.00 40.12 217 PHE A C 1
ATOM 1767 O O . PHE A 1 217 ? 13.090 -12.514 -4.321 1.00 40.12 217 PHE A O 1
ATOM 1774 N N . LYS A 1 218 ? 15.084 -13.370 -3.749 1.00 41.34 218 LYS A N 1
ATOM 1775 C CA . LYS A 1 218 ? 15.719 -12.149 -3.274 1.00 41.34 218 LYS A CA 1
ATOM 1776 C C . LYS A 1 218 ? 15.949 -11.211 -4.460 1.00 41.34 218 LYS A C 1
ATOM 1778 O O . LYS A 1 218 ? 17.067 -11.082 -4.956 1.00 41.34 218 LYS A O 1
ATOM 1783 N N . VAL A 1 219 ? 14.892 -10.537 -4.924 1.00 46.25 219 VAL A N 1
ATOM 1784 C CA . VAL A 1 219 ? 15.015 -9.326 -5.739 1.00 46.25 219 VAL A CA 1
ATOM 1785 C C . VAL A 1 219 ? 15.614 -8.277 -4.815 1.00 46.25 219 VAL A C 1
ATOM 1787 O O . VAL A 1 219 ? 14.905 -7.520 -4.154 1.00 46.25 219 VAL A O 1
ATOM 1790 N N . ASN A 1 220 ? 16.936 -8.286 -4.696 1.00 47.44 220 ASN A N 1
ATOM 1791 C CA . ASN A 1 220 ? 17.672 -7.361 -3.853 1.00 47.44 220 ASN A CA 1
ATOM 1792 C C . ASN A 1 220 ? 17.611 -5.964 -4.482 1.00 47.44 220 ASN A C 1
ATOM 1794 O O . ASN A 1 220 ? 18.608 -5.524 -5.027 1.00 47.44 220 ASN A O 1
ATOM 1798 N N . ASN A 1 221 ? 16.456 -5.286 -4.449 1.00 64.75 221 ASN A N 1
ATOM 1799 C CA . ASN A 1 221 ? 16.297 -3.825 -4.330 1.00 64.75 221 ASN A CA 1
ATOM 1800 C C . ASN A 1 221 ? 15.240 -3.175 -5.252 1.00 64.75 221 ASN A C 1
ATOM 1802 O O . ASN A 1 221 ? 14.839 -2.059 -4.936 1.00 64.75 221 ASN A O 1
ATOM 1806 N N . LEU A 1 222 ? 14.737 -3.798 -6.336 1.00 74.50 222 LEU A N 1
ATOM 1807 C CA . LEU A 1 222 ? 13.734 -3.142 -7.209 1.00 74.50 222 LEU A CA 1
ATOM 1808 C C . LEU A 1 222 ? 12.693 -4.072 -7.857 1.00 74.50 222 LEU A C 1
ATOM 1810 O O . LEU A 1 222 ? 13.027 -4.927 -8.677 1.00 74.50 222 LEU A O 1
ATOM 1814 N N . ILE A 1 223 ? 11.409 -3.796 -7.619 1.00 76.44 223 ILE A N 1
ATOM 1815 C CA . ILE A 1 223 ? 10.284 -4.415 -8.336 1.00 76.44 223 ILE A CA 1
ATOM 1816 C C . ILE A 1 223 ? 9.421 -3.353 -9.011 1.00 76.44 223 ILE A C 1
ATOM 1818 O O . ILE A 1 223 ? 9.128 -2.320 -8.425 1.00 76.44 223 ILE A O 1
ATOM 1822 N N . ILE A 1 224 ? 8.987 -3.616 -10.243 1.00 78.25 224 ILE A N 1
ATOM 1823 C CA . ILE A 1 224 ? 8.134 -2.732 -11.038 1.00 78.25 224 ILE A CA 1
ATOM 1824 C C . ILE A 1 224 ? 6.708 -3.273 -11.030 1.00 78.25 224 ILE A C 1
ATOM 1826 O O . ILE A 1 224 ? 6.464 -4.431 -11.367 1.00 78.25 224 ILE A O 1
ATOM 1830 N N . VAL A 1 225 ? 5.749 -2.420 -10.697 1.00 74.25 225 VAL A N 1
ATOM 1831 C CA . VAL A 1 225 ? 4.340 -2.792 -10.593 1.00 74.25 225 VAL A CA 1
ATOM 1832 C C . VAL A 1 225 ? 3.440 -1.816 -11.334 1.00 74.25 225 VAL A C 1
ATOM 1834 O O . VAL A 1 225 ? 3.782 -0.653 -11.548 1.00 74.25 225 VAL A O 1
ATOM 1837 N N . GLY A 1 226 ? 2.270 -2.294 -11.749 1.00 72.62 226 GLY A N 1
ATOM 1838 C CA . GLY A 1 226 ? 1.238 -1.439 -12.320 1.00 72.62 226 GLY A CA 1
ATOM 1839 C C . GLY A 1 226 ? 0.509 -0.621 -11.255 1.00 72.62 226 GLY A C 1
ATOM 1840 O O . GLY A 1 226 ? 0.498 -0.976 -10.084 1.00 72.62 226 GLY A O 1
ATOM 1841 N N . LYS A 1 227 ? -0.189 0.440 -11.680 1.00 63.22 227 LYS A N 1
ATOM 1842 C CA . LYS A 1 227 ? -1.078 1.245 -10.816 1.00 63.22 227 LYS A CA 1
ATOM 1843 C C . LYS A 1 227 ? -2.220 0.459 -10.143 1.00 63.22 227 LYS A C 1
ATOM 1845 O O . LYS A 1 227 ? -2.854 1.004 -9.250 1.00 63.22 227 LYS A O 1
ATOM 1850 N N . LYS A 1 228 ? -2.540 -0.760 -10.595 1.00 53.88 228 LYS A N 1
ATOM 1851 C CA . LYS A 1 228 ? -3.547 -1.624 -9.959 1.00 53.88 228 LYS A CA 1
ATOM 1852 C C . LYS A 1 228 ? -2.833 -2.684 -9.123 1.00 53.88 228 LYS A C 1
ATOM 1854 O O . LYS A 1 228 ? -1.976 -3.365 -9.676 1.00 53.88 228 LYS A O 1
ATOM 1859 N N . SER A 1 229 ? -3.22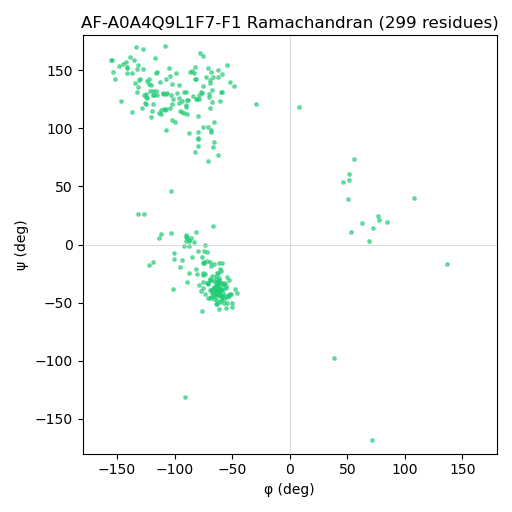0 -2.731 -7.847 1.00 50.19 229 SER A N 1
ATOM 1860 C CA . SER A 1 229 ? -2.937 -3.684 -6.762 1.00 50.19 229 SER A CA 1
ATOM 1861 C C . SER A 1 229 ? -1.886 -4.752 -7.068 1.00 50.19 229 SER A C 1
ATOM 1863 O O . SER A 1 229 ? -2.087 -5.588 -7.950 1.00 50.19 229 SER A O 1
ATOM 1865 N N . VAL A 1 230 ? -0.792 -4.753 -6.305 1.00 49.81 230 VAL A N 1
ATOM 1866 C CA . VAL A 1 230 ? 0.155 -5.869 -6.290 1.00 49.81 230 VAL A CA 1
ATOM 1867 C C . VAL A 1 230 ? 0.268 -6.406 -4.879 1.00 49.81 230 VAL A C 1
ATOM 1869 O O . VAL A 1 230 ? 0.433 -5.645 -3.924 1.00 49.81 230 VAL A O 1
ATOM 1872 N N . ASP A 1 231 ? 0.175 -7.726 -4.790 1.00 49.53 231 ASP A N 1
ATOM 1873 C CA . ASP A 1 231 ? 0.333 -8.482 -3.563 1.00 49.53 231 ASP A CA 1
ATOM 1874 C C . ASP A 1 231 ? 1.824 -8.636 -3.257 1.00 49.53 231 ASP A C 1
ATOM 1876 O O . ASP A 1 231 ? 2.476 -9.589 -3.682 1.00 49.53 231 ASP A O 1
ATOM 1880 N N . CYS A 1 232 ? 2.414 -7.633 -2.610 1.00 52.66 232 CYS A N 1
ATOM 1881 C CA . CYS A 1 232 ? 3.866 -7.555 -2.456 1.00 52.66 232 CYS A CA 1
ATOM 1882 C C . CYS A 1 232 ? 4.301 -6.810 -1.188 1.00 52.66 232 CYS A C 1
ATOM 1884 O O . CYS A 1 232 ? 3.707 -5.800 -0.813 1.00 52.66 232 CYS A O 1
ATOM 1886 N N . GLN A 1 233 ? 5.374 -7.286 -0.550 1.00 55.12 233 GLN A N 1
ATOM 1887 C CA . GLN A 1 233 ? 6.037 -6.614 0.572 1.00 55.12 233 GLN A CA 1
ATOM 1888 C C . GLN A 1 233 ? 7.231 -5.801 0.061 1.00 55.12 233 GLN A C 1
ATOM 1890 O O . GLN A 1 233 ? 8.114 -6.360 -0.588 1.00 55.12 233 GLN A O 1
ATOM 1895 N N . PHE A 1 234 ? 7.288 -4.507 0.388 1.00 66.88 234 PHE A N 1
ATOM 1896 C CA . PHE A 1 234 ? 8.429 -3.645 0.067 1.00 66.88 234 PHE A CA 1
ATOM 1897 C C . PHE A 1 234 ? 8.739 -2.672 1.195 1.00 66.88 234 PHE A C 1
ATOM 1899 O O . PHE A 1 234 ? 7.843 -2.192 1.886 1.00 66.88 234 PHE A O 1
ATOM 1906 N N . GLU A 1 235 ? 10.019 -2.348 1.349 1.00 68.81 235 GLU A N 1
ATOM 1907 C CA . GLU A 1 235 ? 10.483 -1.354 2.313 1.00 68.81 235 GLU A CA 1
ATOM 1908 C C . GLU A 1 235 ? 10.181 0.071 1.836 1.00 68.81 235 GLU A C 1
ATOM 1910 O O . GLU A 1 235 ? 9.776 0.916 2.632 1.00 68.81 235 GLU A O 1
ATOM 1915 N N . ASN A 1 236 ? 10.305 0.336 0.535 1.00 76.88 236 ASN A N 1
ATOM 1916 C CA . ASN A 1 236 ? 10.150 1.666 -0.048 1.00 76.88 236 ASN A CA 1
ATOM 1917 C C . ASN A 1 236 ? 9.242 1.651 -1.277 1.00 76.88 236 ASN A C 1
ATOM 1919 O O . ASN A 1 236 ? 9.217 0.666 -2.014 1.00 76.88 236 ASN A O 1
ATOM 1923 N N . ILE A 1 237 ? 8.555 2.761 -1.556 1.00 79.62 237 ILE A N 1
ATOM 1924 C CA . ILE A 1 237 ? 7.706 2.914 -2.743 1.00 79.62 237 ILE A CA 1
ATOM 1925 C C . ILE A 1 237 ? 7.989 4.236 -3.455 1.00 79.62 237 ILE A C 1
ATOM 1927 O O . ILE A 1 237 ? 8.075 5.304 -2.849 1.00 79.62 237 ILE A O 1
ATOM 1931 N N . ILE A 1 238 ? 8.097 4.168 -4.778 1.00 84.81 238 ILE A N 1
ATOM 1932 C CA . ILE A 1 238 ? 8.169 5.331 -5.657 1.00 84.81 238 ILE A CA 1
ATOM 1933 C C . ILE A 1 238 ? 7.069 5.220 -6.698 1.00 84.81 238 ILE A C 1
ATOM 1935 O O . ILE A 1 238 ? 7.036 4.286 -7.500 1.00 84.81 238 ILE A O 1
ATOM 1939 N N . TYR A 1 239 ? 6.198 6.218 -6.731 1.00 84.75 239 TYR A N 1
ATOM 1940 C CA . TYR A 1 239 ? 5.179 6.343 -7.757 1.00 84.75 239 TYR A CA 1
ATOM 1941 C C . TYR A 1 239 ? 5.666 7.270 -8.865 1.00 8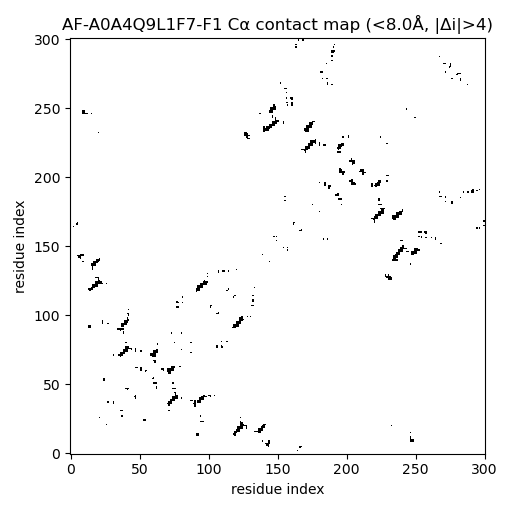4.75 239 TYR A C 1
ATOM 1943 O O . TYR A 1 239 ? 5.939 8.446 -8.625 1.00 84.75 239 TYR A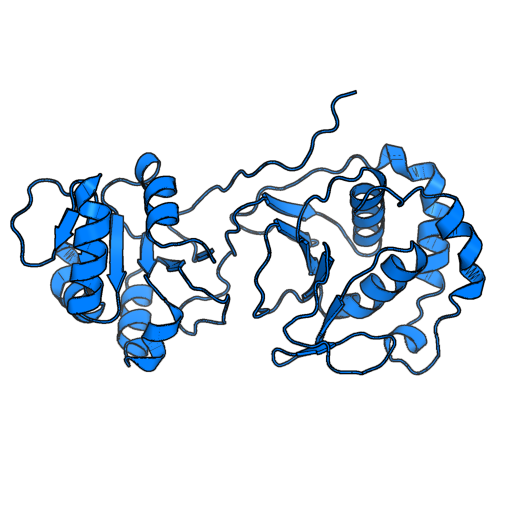 O 1
ATOM 1951 N N . LEU A 1 240 ? 5.717 6.765 -10.097 1.00 88.62 240 LEU A N 1
ATOM 1952 C CA . LEU A 1 240 ? 5.930 7.581 -11.290 1.00 88.62 240 LEU A CA 1
ATOM 1953 C C . LEU A 1 240 ? 4.576 7.836 -11.948 1.00 88.62 240 LEU A C 1
ATOM 1955 O O . LEU A 1 240 ? 3.980 6.945 -12.560 1.00 88.62 240 LEU A O 1
ATOM 1959 N N . SER A 1 241 ? 4.056 9.052 -11.800 1.00 85.00 241 SER A N 1
ATOM 1960 C CA . SER A 1 241 ? 2.723 9.398 -12.296 1.00 85.00 241 SER A CA 1
ATOM 1961 C C . SER A 1 241 ? 2.683 10.814 -12.873 1.00 85.00 241 SER A C 1
ATOM 1963 O O . SER A 1 241 ? 3.441 11.701 -12.498 1.00 85.00 241 SER A O 1
ATOM 1965 N N . ASN A 1 242 ? 1.777 11.034 -13.817 1.00 85.38 242 ASN A N 1
ATOM 1966 C CA . ASN A 1 242 ? 1.472 12.356 -14.366 1.00 85.38 242 ASN A CA 1
ATOM 1967 C C . ASN A 1 242 ? 0.442 13.126 -13.519 1.00 85.38 242 ASN A C 1
ATOM 1969 O O . ASN A 1 242 ? 0.204 14.308 -13.759 1.00 85.38 242 ASN A O 1
ATOM 1973 N N . GLN A 1 243 ? -0.188 12.442 -12.568 1.00 84.06 243 GLN A N 1
ATOM 1974 C CA . GLN A 1 243 ? -1.173 12.964 -11.628 1.00 84.06 243 GLN A CA 1
ATOM 1975 C C . GLN A 1 243 ? -0.627 12.852 -10.214 1.00 84.06 243 GLN A C 1
ATOM 1977 O O . GLN A 1 243 ? 0.097 11.896 -9.922 1.00 84.06 243 GLN A O 1
ATOM 1982 N N . GLU A 1 244 ? -1.010 13.805 -9.369 1.00 81.50 244 GLU A N 1
ATOM 1983 C CA . GLU A 1 244 ? -0.742 13.753 -7.936 1.00 81.50 244 GLU A CA 1
ATOM 1984 C C . GLU A 1 244 ? -1.351 12.500 -7.318 1.00 81.50 244 GLU A C 1
ATOM 1986 O O . GLU A 1 244 ? -2.390 12.008 -7.766 1.00 81.50 244 GLU A O 1
ATOM 1991 N N . ILE A 1 245 ? -0.666 11.980 -6.306 1.00 74.62 245 ILE A N 1
ATOM 1992 C CA . ILE A 1 245 ? -1.155 10.862 -5.517 1.00 74.62 245 ILE A CA 1
ATOM 1993 C C . ILE A 1 245 ? -1.459 11.409 -4.139 1.00 74.62 245 ILE A C 1
ATOM 1995 O O . ILE A 1 245 ? -0.562 11.857 -3.426 1.00 74.62 245 ILE A O 1
ATOM 1999 N N . GLU A 1 246 ? -2.748 11.420 -3.817 1.00 67.62 246 GLU A N 1
ATOM 2000 C CA . GLU A 1 246 ? -3.235 11.849 -2.515 1.00 67.62 246 GLU A CA 1
ATOM 2001 C C . GLU A 1 246 ? -2.479 11.104 -1.409 1.00 67.62 246 GLU A C 1
ATOM 2003 O O . GLU A 1 246 ? -2.158 9.929 -1.563 1.00 67.62 246 GLU A O 1
ATOM 2008 N N . GLY A 1 247 ? -2.128 11.806 -0.330 1.00 63.78 247 GLY A N 1
ATOM 2009 C CA . GLY A 1 247 ? -1.433 11.234 0.826 1.00 63.78 247 GLY A CA 1
ATOM 2010 C C . GLY A 1 247 ? 0.020 10.791 0.601 1.00 63.78 247 GLY A C 1
ATOM 2011 O O . GLY A 1 247 ? 0.635 10.301 1.545 1.00 63.78 247 GLY A O 1
ATOM 2012 N N . ILE A 1 248 ? 0.599 10.990 -0.592 1.00 74.25 248 ILE A N 1
ATOM 2013 C CA . ILE A 1 248 ? 2.011 10.694 -0.875 1.00 74.25 248 ILE A CA 1
ATOM 2014 C C . ILE A 1 248 ? 2.767 11.978 -1.199 1.00 74.25 248 ILE A C 1
ATOM 2016 O O . ILE A 1 248 ? 2.377 12.762 -2.066 1.00 74.25 248 ILE A O 1
ATOM 2020 N N . ARG A 1 249 ? 3.894 12.190 -0.514 1.00 74.44 249 ARG A N 1
ATOM 2021 C CA . ARG A 1 249 ? 4.685 13.412 -0.661 1.00 74.44 249 ARG A CA 1
ATOM 2022 C C . ARG A 1 249 ? 5.326 13.488 -2.057 1.00 74.44 249 ARG A C 1
ATOM 2024 O O . ARG A 1 249 ? 5.943 12.511 -2.494 1.00 74.44 249 ARG A O 1
ATOM 2031 N N . PRO A 1 250 ? 5.246 14.638 -2.754 1.00 82.94 250 PRO A N 1
ATOM 2032 C CA . PRO A 1 250 ? 5.974 14.826 -3.997 1.00 82.94 250 PRO A CA 1
ATOM 2033 C C . PRO A 1 250 ? 7.483 14.907 -3.735 1.00 82.94 250 PRO A C 1
ATOM 2035 O O . PRO A 1 250 ? 7.924 15.528 -2.765 1.00 82.94 250 PRO A O 1
ATOM 2038 N N . TYR A 1 251 ? 8.274 14.320 -4.628 1.00 84.94 251 TYR A N 1
ATOM 2039 C CA . TYR A 1 251 ? 9.725 14.450 -4.647 1.00 84.94 251 TYR A CA 1
ATOM 2040 C C . TYR A 1 251 ? 10.178 15.088 -5.961 1.00 84.94 251 TYR A C 1
ATOM 2042 O O . TYR A 1 251 ? 9.925 14.564 -7.048 1.00 84.94 251 TYR A O 1
ATOM 2050 N N . ASN A 1 252 ? 10.864 16.225 -5.854 1.00 84.69 252 ASN A N 1
ATOM 2051 C CA . ASN A 1 252 ? 11.370 16.965 -7.005 1.00 84.69 252 ASN A CA 1
ATOM 2052 C C . ASN A 1 252 ? 12.795 16.514 -7.319 1.00 84.69 252 ASN A C 1
ATOM 2054 O O . ASN A 1 252 ? 13.717 16.749 -6.541 1.00 84.69 252 ASN A O 1
ATOM 2058 N N . LEU A 1 253 ? 12.971 15.863 -8.468 1.00 83.62 253 LEU A N 1
ATOM 2059 C CA . LEU A 1 253 ? 14.288 15.450 -8.938 1.00 83.62 253 LEU A CA 1
ATOM 2060 C C . LEU A 1 253 ? 15.028 16.604 -9.613 1.00 83.62 253 LEU A C 1
ATOM 2062 O O . LEU A 1 253 ? 14.455 17.376 -10.381 1.00 83.62 253 LEU A O 1
ATOM 2066 N N . ASP A 1 254 ? 16.336 16.652 -9.385 1.00 82.06 254 ASP A N 1
ATOM 2067 C CA . ASP A 1 254 ? 17.242 17.536 -10.107 1.00 82.06 254 ASP A CA 1
ATOM 2068 C C . ASP A 1 254 ? 17.732 16.863 -11.399 1.00 82.06 254 ASP A C 1
ATOM 2070 O O . ASP A 1 254 ? 18.688 16.079 -11.406 1.00 82.06 254 ASP A O 1
ATOM 2074 N N . TYR A 1 255 ? 17.053 17.173 -12.504 1.00 82.88 255 TYR A N 1
ATOM 2075 C CA . TYR A 1 255 ? 17.359 16.627 -13.828 1.00 82.88 255 TYR A CA 1
ATOM 2076 C C . TYR A 1 255 ? 18.606 17.242 -14.479 1.00 82.88 255 TYR A C 1
ATOM 2078 O O . TYR A 1 255 ? 19.153 16.637 -15.404 1.00 82.88 255 TYR A O 1
ATOM 2086 N N . THR A 1 256 ? 19.097 18.391 -13.995 1.00 81.75 256 THR A N 1
ATOM 2087 C CA . THR A 1 256 ? 20.260 19.081 -14.594 1.00 81.75 256 THR A CA 1
ATOM 2088 C C . THR A 1 256 ? 21.494 18.178 -14.606 1.00 81.75 256 THR A C 1
ATOM 2090 O O . THR A 1 256 ? 22.281 18.147 -15.552 1.00 81.75 256 THR A O 1
ATOM 2093 N N . LYS A 1 257 ? 21.609 17.319 -13.591 1.00 73.00 257 LYS A N 1
ATOM 2094 C CA . LYS A 1 257 ? 22.737 16.405 -13.421 1.00 73.00 257 LYS A CA 1
ATOM 2095 C C . LYS A 1 257 ? 22.796 15.282 -14.459 1.00 73.00 257 LYS A C 1
ATOM 2097 O O . LYS A 1 257 ? 23.833 14.624 -14.581 1.00 73.00 257 LYS A O 1
ATOM 2102 N N . ILE A 1 258 ? 21.711 15.043 -15.201 1.00 78.00 258 ILE A N 1
ATOM 2103 C CA . ILE A 1 258 ? 21.639 13.973 -16.203 1.00 78.00 258 ILE A CA 1
ATOM 2104 C C . ILE A 1 258 ? 21.508 14.471 -17.644 1.00 78.00 258 ILE A C 1
ATOM 2106 O O . ILE A 1 258 ? 21.406 13.650 -18.555 1.00 78.00 258 ILE A O 1
ATOM 2110 N N . GLU A 1 259 ? 21.578 15.784 -17.883 1.00 82.62 259 GLU A N 1
ATOM 2111 C CA . GLU A 1 259 ? 21.394 16.369 -19.219 1.00 82.62 259 GLU A CA 1
ATOM 2112 C C . GLU A 1 259 ? 22.315 15.754 -20.274 1.00 82.62 259 GLU A C 1
ATOM 2114 O O . GLU A 1 259 ? 21.865 15.363 -21.354 1.00 82.62 259 GLU A O 1
ATOM 2119 N N . LYS A 1 260 ? 23.592 15.553 -19.926 1.00 82.31 260 LYS A N 1
ATOM 2120 C CA . LYS A 1 260 ? 24.585 14.918 -20.806 1.00 82.31 260 LYS A CA 1
ATOM 2121 C C . LYS A 1 260 ? 24.249 13.474 -21.189 1.00 82.31 260 LYS A C 1
ATOM 2123 O O . LYS A 1 260 ? 24.833 12.954 -22.130 1.00 82.31 260 LYS A O 1
ATOM 2128 N N . TYR A 1 261 ? 23.331 12.814 -20.486 1.00 83.31 261 TYR A N 1
ATOM 2129 C CA . TYR A 1 261 ? 22.909 11.441 -20.770 1.00 83.31 261 TYR A CA 1
ATOM 2130 C C . TYR A 1 261 ? 21.578 11.363 -21.523 1.00 83.31 261 TYR A C 1
ATOM 2132 O O . TYR A 1 261 ? 21.223 10.284 -21.999 1.00 83.31 261 TYR A O 1
ATOM 2140 N N . ASN A 1 262 ? 20.869 12.483 -21.712 1.00 85.31 262 ASN A N 1
ATOM 2141 C CA . ASN A 1 262 ? 19.568 12.508 -22.385 1.00 85.31 262 ASN A CA 1
ATOM 2142 C C . ASN A 1 262 ? 19.606 11.881 -23.782 1.00 85.31 262 ASN A C 1
ATOM 2144 O O . ASN A 1 262 ? 18.666 11.186 -24.165 1.00 85.31 262 ASN A O 1
ATOM 2148 N N . TYR A 1 263 ? 20.689 12.076 -24.541 1.00 86.19 263 TYR A N 1
ATOM 2149 C CA . TYR A 1 263 ? 20.817 11.464 -25.865 1.00 86.19 263 TYR A CA 1
ATOM 2150 C C . TYR A 1 263 ? 20.844 9.930 -25.787 1.00 86.19 263 TYR A C 1
ATOM 2152 O O . TYR A 1 263 ? 20.190 9.274 -26.592 1.00 86.19 263 TYR A O 1
ATOM 2160 N N . ARG A 1 264 ? 21.527 9.356 -24.784 1.00 85.56 264 ARG A N 1
ATOM 2161 C CA . ARG A 1 264 ? 21.599 7.901 -24.573 1.00 85.56 264 ARG A CA 1
ATOM 2162 C C . ARG A 1 264 ? 20.271 7.343 -24.097 1.00 85.56 264 ARG A C 1
ATOM 2164 O O . ARG A 1 264 ? 19.806 6.351 -24.642 1.00 85.56 264 ARG A O 1
ATOM 2171 N N . ILE A 1 265 ? 19.647 8.010 -23.124 1.00 88.38 265 ILE A N 1
ATOM 2172 C CA . ILE A 1 265 ? 18.311 7.657 -22.628 1.00 88.38 265 ILE A CA 1
ATOM 2173 C C . ILE A 1 265 ? 17.339 7.604 -23.810 1.00 88.38 265 ILE A C 1
ATOM 2175 O O . ILE A 1 265 ? 16.668 6.598 -24.022 1.00 88.38 265 ILE A O 1
ATOM 2179 N N . ASN A 1 266 ? 17.316 8.651 -24.636 1.00 90.44 266 ASN A N 1
ATOM 2180 C CA . ASN A 1 266 ? 16.432 8.717 -25.794 1.00 90.44 266 ASN A CA 1
ATOM 2181 C C . ASN A 1 266 ? 16.760 7.668 -26.867 1.00 90.44 266 ASN A C 1
ATOM 2183 O O . ASN A 1 266 ? 15.832 7.137 -27.474 1.00 90.44 266 ASN A O 1
ATOM 2187 N N . ASP A 1 267 ? 18.034 7.341 -27.100 1.00 90.25 267 ASP A N 1
ATOM 2188 C CA . ASP A 1 267 ? 18.413 6.297 -28.061 1.00 90.25 267 ASP A CA 1
ATOM 2189 C C . ASP A 1 267 ? 17.937 4.900 -27.622 1.00 90.25 267 ASP A C 1
ATOM 2191 O O . ASP A 1 267 ? 17.346 4.154 -28.413 1.00 90.25 267 ASP A O 1
ATOM 2195 N N . VAL A 1 268 ? 18.077 4.582 -26.331 1.00 91.94 268 VAL A N 1
ATOM 2196 C CA . VAL A 1 268 ? 17.513 3.355 -25.744 1.00 91.94 268 VAL A CA 1
ATOM 2197 C C . VAL A 1 268 ? 15.991 3.354 -25.896 1.00 91.94 268 VAL A C 1
ATOM 2199 O O . VAL A 1 268 ? 15.421 2.401 -26.426 1.00 91.94 268 VAL A O 1
ATOM 2202 N N . LEU A 1 269 ? 15.313 4.445 -25.523 1.00 92.44 269 LEU A N 1
ATOM 2203 C CA . LEU A 1 269 ? 13.850 4.536 -25.600 1.00 92.44 269 LEU A CA 1
ATOM 2204 C C . LEU A 1 269 ? 13.296 4.401 -27.021 1.00 92.44 269 LEU A C 1
ATOM 2206 O O . LEU A 1 269 ? 12.209 3.843 -27.180 1.00 92.44 269 LEU A O 1
ATOM 2210 N N . ARG A 1 270 ? 14.010 4.904 -28.036 1.00 92.69 270 ARG A N 1
ATOM 2211 C CA . ARG A 1 270 ? 13.652 4.730 -29.456 1.00 92.69 270 ARG A CA 1
ATOM 2212 C C . ARG A 1 270 ? 13.800 3.280 -29.910 1.00 92.69 270 ARG A C 1
ATOM 2214 O O . ARG A 1 270 ? 13.059 2.837 -30.782 1.00 92.69 270 ARG A O 1
ATOM 2221 N N . SER A 1 271 ? 14.731 2.548 -29.307 1.00 93.56 271 SER A N 1
ATOM 2222 C CA . SER A 1 271 ? 15.022 1.155 -29.651 1.00 93.56 271 SER A CA 1
ATOM 2223 C C . SER A 1 271 ? 14.052 0.167 -28.992 1.00 93.56 271 SER A C 1
ATOM 2225 O O . SER A 1 271 ? 13.835 -0.926 -29.513 1.00 93.56 271 SER A O 1
ATOM 2227 N N . ILE A 1 272 ? 13.387 0.567 -27.901 1.00 93.38 272 ILE A N 1
ATOM 2228 C CA . ILE A 1 272 ? 12.296 -0.201 -27.282 1.00 93.38 272 ILE A CA 1
ATOM 2229 C C . ILE A 1 272 ? 10.980 0.072 -28.030 1.00 93.38 272 ILE A C 1
ATOM 2231 O O . ILE A 1 272 ? 10.137 0.876 -27.619 1.00 93.38 272 ILE A O 1
ATOM 2235 N N . THR A 1 273 ? 10.824 -0.593 -29.172 1.00 93.06 273 THR A N 1
ATOM 2236 C CA . THR A 1 273 ? 9.663 -0.447 -30.065 1.00 93.06 273 THR A CA 1
ATOM 2237 C C . THR A 1 273 ? 8.423 -1.199 -29.555 1.00 93.06 273 THR A C 1
ATOM 2239 O O . THR A 1 273 ? 8.539 -2.104 -28.726 1.00 93.06 273 THR A O 1
ATOM 2242 N N . PRO A 1 274 ? 7.215 -0.909 -30.081 1.00 91.44 274 PRO A N 1
ATOM 2243 C CA . PRO A 1 274 ? 6.019 -1.689 -29.763 1.00 91.44 274 PRO A CA 1
ATOM 2244 C C . PRO A 1 274 ? 6.163 -3.192 -30.039 1.00 91.44 274 PRO A C 1
ATOM 2246 O O . PRO A 1 274 ? 5.636 -3.991 -29.272 1.00 91.44 274 PRO A O 1
ATOM 2249 N N . SER A 1 275 ? 6.888 -3.590 -31.089 1.00 90.12 275 SER A N 1
ATOM 2250 C CA . SER A 1 275 ? 7.139 -5.007 -31.395 1.00 90.12 275 SER A CA 1
ATOM 2251 C C . SER A 1 275 ? 7.998 -5.679 -30.324 1.00 90.12 275 SER A C 1
ATOM 2253 O O . SER A 1 275 ? 7.714 -6.808 -29.941 1.00 90.12 275 SER A O 1
ATOM 2255 N N . VAL A 1 276 ? 8.982 -4.956 -29.778 1.00 90.69 276 VAL A N 1
ATOM 2256 C CA . VAL A 1 276 ? 9.797 -5.418 -28.643 1.00 90.69 276 VAL A CA 1
ATOM 2257 C C . VAL A 1 276 ? 8.961 -5.538 -27.366 1.00 90.69 276 VAL A C 1
ATOM 2259 O O . VAL A 1 276 ? 9.031 -6.534 -26.645 1.00 90.69 276 VAL A O 1
ATOM 2262 N N . ILE A 1 277 ? 8.112 -4.543 -27.094 1.00 87.31 277 ILE A N 1
ATOM 2263 C CA . ILE A 1 277 ? 7.206 -4.562 -25.935 1.00 87.31 277 ILE A CA 1
ATOM 2264 C C . ILE A 1 277 ? 6.202 -5.717 -26.042 1.00 87.31 277 ILE A C 1
ATOM 2266 O O . ILE A 1 277 ? 5.856 -6.319 -25.036 1.00 87.31 277 ILE A O 1
ATOM 2270 N N . LYS A 1 278 ? 5.738 -6.058 -27.245 1.00 84.81 278 LYS A N 1
ATOM 2271 C CA . LYS A 1 278 ? 4.827 -7.191 -27.461 1.00 84.81 278 LYS A CA 1
ATOM 2272 C C . LYS A 1 278 ? 5.530 -8.554 -27.482 1.00 84.81 278 LYS A C 1
ATOM 2274 O O . LYS A 1 278 ? 4.836 -9.556 -27.572 1.00 84.81 278 LYS A O 1
ATOM 2279 N N . GLY A 1 279 ? 6.864 -8.596 -27.429 1.00 82.88 279 GLY A N 1
ATOM 2280 C CA . GLY A 1 279 ? 7.635 -9.837 -27.563 1.00 82.88 279 GLY A CA 1
ATOM 2281 C C . GLY A 1 279 ? 7.659 -10.418 -28.980 1.00 82.88 279 GLY A C 1
ATOM 2282 O O . GLY A 1 279 ? 8.058 -11.554 -29.161 1.00 82.88 279 GLY A O 1
ATOM 2283 N N . VAL A 1 280 ? 7.249 -9.648 -29.994 1.00 88.06 280 VAL A N 1
ATOM 2284 C CA . VAL A 1 280 ? 7.297 -10.066 -31.410 1.00 88.06 280 VAL A CA 1
ATOM 2285 C C . VAL A 1 280 ? 8.728 -10.020 -31.953 1.00 88.06 280 VAL A C 1
ATOM 2287 O O . VAL A 1 280 ? 9.059 -10.714 -32.908 1.00 88.06 280 VAL A O 1
ATOM 2290 N N . LYS A 1 281 ? 9.573 -9.163 -31.374 1.00 88.56 281 LYS A N 1
ATOM 2291 C CA . LYS A 1 281 ? 10.989 -9.032 -31.713 1.00 88.56 281 LYS A CA 1
ATOM 2292 C C . LYS A 1 281 ? 11.807 -8.975 -30.431 1.00 88.56 281 LYS A C 1
ATOM 2294 O O . LYS A 1 281 ? 11.432 -8.243 -29.514 1.00 88.56 281 LYS A O 1
ATOM 2299 N N . ASP A 1 282 ? 12.946 -9.652 -30.414 1.00 87.62 282 ASP A N 1
ATOM 2300 C CA . ASP A 1 282 ? 13.890 -9.547 -29.308 1.00 87.62 282 ASP A CA 1
ATOM 2301 C C . ASP A 1 282 ? 14.544 -8.166 -29.246 1.00 87.62 282 ASP A C 1
ATOM 2303 O O . ASP A 1 282 ? 14.747 -7.477 -30.256 1.00 87.62 282 ASP A O 1
ATOM 2307 N N . PHE A 1 283 ? 14.858 -7.740 -28.027 1.00 91.69 283 PHE A N 1
ATOM 2308 C CA . PHE A 1 283 ? 15.626 -6.527 -27.809 1.00 91.69 283 PHE A CA 1
ATOM 2309 C C . PHE A 1 283 ? 17.124 -6.830 -27.925 1.00 91.69 283 PHE A C 1
ATOM 2311 O O . PHE A 1 283 ? 17.640 -7.714 -27.246 1.00 91.69 283 PHE A O 1
ATOM 2318 N N . ASP A 1 284 ? 17.827 -6.068 -28.759 1.00 90.75 284 ASP A N 1
ATOM 2319 C CA . ASP A 1 284 ? 19.275 -6.184 -28.930 1.00 90.75 284 ASP A CA 1
ATOM 2320 C C . ASP A 1 284 ? 20.011 -5.466 -27.785 1.00 90.75 284 ASP A C 1
ATOM 2322 O O . ASP A 1 284 ? 20.277 -4.260 -27.841 1.00 90.75 284 ASP A O 1
ATOM 2326 N N . TYR A 1 285 ? 20.311 -6.213 -26.720 1.00 88.06 285 TYR A N 1
ATOM 2327 C CA . TYR A 1 285 ? 21.076 -5.711 -25.576 1.00 88.06 285 TYR A CA 1
ATOM 2328 C C . TYR A 1 285 ? 22.548 -5.432 -25.920 1.00 88.06 285 TYR A C 1
ATOM 2330 O O . TYR A 1 285 ? 23.142 -4.519 -25.340 1.00 88.06 285 TYR A O 1
ATOM 2338 N N . GLU A 1 286 ? 23.130 -6.158 -26.880 1.00 86.81 286 GLU A N 1
ATOM 2339 C CA . GLU A 1 286 ? 24.537 -6.013 -27.275 1.00 86.81 286 GLU A CA 1
ATOM 2340 C C . GLU A 1 286 ? 24.824 -4.628 -27.852 1.00 86.81 286 GLU A C 1
ATOM 2342 O O . GLU A 1 286 ? 25.877 -4.044 -27.571 1.00 86.81 286 GLU A O 1
ATOM 2347 N N . ARG A 1 287 ? 23.855 -4.041 -28.568 1.00 87.94 287 ARG A N 1
ATOM 2348 C CA . ARG A 1 287 ? 23.931 -2.656 -29.059 1.00 87.94 287 ARG A CA 1
ATOM 2349 C C . ARG A 1 287 ? 24.247 -1.639 -27.956 1.00 87.94 287 ARG A C 1
ATOM 2351 O O . ARG A 1 287 ? 24.871 -0.613 -28.230 1.00 87.94 287 ARG A O 1
ATOM 2358 N N . PHE A 1 288 ? 23.833 -1.905 -26.718 1.00 87.56 288 PHE A N 1
ATOM 2359 C CA . PHE A 1 288 ? 23.946 -0.968 -25.600 1.00 87.56 288 PHE A CA 1
ATOM 2360 C C . PHE A 1 288 ? 24.941 -1.395 -24.517 1.00 87.56 288 PHE A C 1
ATOM 2362 O O . PHE A 1 288 ? 25.033 -0.734 -23.483 1.00 87.56 288 PHE A O 1
ATOM 2369 N N . LYS A 1 289 ? 25.747 -2.439 -24.742 1.00 80.81 289 LYS A N 1
ATOM 2370 C CA . LYS A 1 289 ? 26.678 -2.966 -23.726 1.00 80.81 289 LYS A CA 1
ATOM 2371 C C . LYS A 1 289 ? 27.666 -1.937 -23.167 1.00 80.81 289 LYS A C 1
ATOM 2373 O O . LYS A 1 289 ? 27.970 -1.952 -21.978 1.00 80.81 289 LYS A O 1
ATOM 2378 N N . ASN A 1 290 ? 28.086 -0.978 -23.992 1.00 76.56 290 ASN A N 1
ATOM 2379 C CA . ASN A 1 290 ? 29.014 0.092 -23.605 1.00 76.56 290 ASN A CA 1
ATOM 2380 C C . ASN A 1 290 ? 28.365 1.181 -22.728 1.00 76.56 290 ASN A C 1
ATOM 2382 O O . ASN A 1 290 ? 29.042 2.103 -22.280 1.00 76.56 290 ASN A O 1
ATOM 2386 N N . ILE A 1 291 ? 27.048 1.126 -22.502 1.00 74.38 291 ILE A N 1
ATOM 2387 C CA . ILE A 1 291 ? 26.364 2.019 -21.561 1.00 74.38 291 ILE A CA 1
ATOM 2388 C C . ILE A 1 291 ? 26.608 1.556 -20.123 1.00 74.38 291 ILE A C 1
ATOM 2390 O O . ILE A 1 291 ? 26.887 2.400 -19.270 1.00 74.38 291 ILE A O 1
ATOM 2394 N N . LYS A 1 292 ? 26.585 0.236 -19.871 1.00 60.94 292 LYS A N 1
ATOM 2395 C CA . LYS A 1 292 ? 26.813 -0.351 -18.538 1.00 60.94 292 LYS A CA 1
ATOM 2396 C C . LYS A 1 292 ? 28.173 0.042 -17.952 1.00 60.94 292 LYS A C 1
ATOM 2398 O O . LYS A 1 292 ? 28.276 0.271 -16.759 1.00 60.94 292 LYS A O 1
ATOM 2403 N N . SER A 1 293 ? 29.203 0.197 -18.786 1.00 52.84 293 SER A N 1
ATOM 2404 C CA . SER A 1 293 ? 30.554 0.584 -18.351 1.00 52.84 293 SER A CA 1
ATOM 2405 C C . SER A 1 293 ? 30.716 2.069 -18.004 1.00 52.84 293 SER A C 1
ATOM 2407 O O . SER A 1 293 ? 31.756 2.458 -17.484 1.00 52.84 293 SER A O 1
ATOM 2409 N N . VAL A 1 294 ? 29.732 2.918 -18.326 1.00 53.16 294 VAL A N 1
ATOM 2410 C CA . VAL A 1 294 ? 29.780 4.366 -18.044 1.00 53.16 294 VAL A CA 1
ATOM 2411 C C . VAL A 1 294 ? 29.106 4.715 -16.716 1.00 53.16 294 VAL A C 1
ATOM 2413 O O . VAL A 1 294 ? 29.292 5.818 -16.205 1.00 53.16 294 VAL A O 1
ATOM 2416 N N . ILE A 1 295 ? 28.352 3.782 -16.138 1.00 55.28 295 ILE A N 1
ATOM 2417 C CA . ILE A 1 295 ? 27.622 3.989 -14.894 1.00 55.28 295 ILE A CA 1
ATOM 2418 C C . ILE A 1 295 ? 28.123 2.963 -13.881 1.00 55.28 295 ILE A C 1
ATOM 2420 O O . ILE A 1 295 ? 27.915 1.764 -14.034 1.00 55.28 295 ILE A O 1
ATOM 2424 N N . ASP A 1 296 ? 28.850 3.436 -12.871 1.00 50.59 296 ASP A N 1
ATOM 2425 C CA . ASP A 1 296 ? 29.487 2.572 -11.880 1.00 50.59 296 ASP A CA 1
ATOM 2426 C C . ASP A 1 296 ? 28.478 2.101 -10.816 1.00 50.59 296 ASP A C 1
ATOM 2428 O O . ASP A 1 296 ? 28.235 2.762 -9.799 1.00 50.59 296 ASP A O 1
ATOM 2432 N N . TYR A 1 297 ? 27.862 0.948 -11.085 1.00 50.31 297 TYR A N 1
ATOM 2433 C CA . TYR A 1 297 ? 26.838 0.314 -10.248 1.00 50.31 297 TYR A CA 1
ATOM 2434 C C . TYR A 1 297 ? 27.387 -0.614 -9.149 1.00 50.31 297 TYR A C 1
ATOM 2436 O O . TYR A 1 297 ? 26.599 -1.140 -8.365 1.00 50.31 297 TYR A O 1
ATOM 2444 N N . LYS A 1 298 ? 28.711 -0.813 -9.032 1.00 40.72 298 LYS A N 1
ATOM 2445 C CA . LYS A 1 298 ? 29.340 -1.845 -8.170 1.00 40.72 298 LYS A CA 1
ATOM 2446 C C . LYS A 1 298 ? 29.179 -1.677 -6.644 1.00 40.72 298 LYS A C 1
ATOM 2448 O O . LYS A 1 298 ? 29.891 -2.326 -5.890 1.00 40.72 298 LYS A O 1
ATOM 2453 N N . SER A 1 299 ? 28.260 -0.849 -6.153 1.00 35.25 299 SER A N 1
ATOM 2454 C CA . SER A 1 299 ? 28.044 -0.661 -4.709 1.00 35.25 299 SER A CA 1
ATOM 2455 C C . SER A 1 299 ? 26.572 -0.730 -4.276 1.00 35.25 299 SER A C 1
ATOM 2457 O O . SER A 1 299 ? 26.197 -0.060 -3.316 1.00 35.25 299 SER A O 1
ATOM 2459 N N . LEU A 1 300 ? 25.725 -1.448 -5.020 1.00 36.75 300 LEU A N 1
ATOM 2460 C CA . LEU A 1 300 ? 24.348 -1.766 -4.602 1.00 36.75 300 LEU A CA 1
ATOM 2461 C C . LEU A 1 300 ? 24.246 -3.088 -3.810 1.00 36.75 300 LEU A C 1
ATOM 2463 O O . LEU A 1 300 ? 23.140 -3.485 -3.450 1.00 36.75 300 LEU A O 1
ATOM 2467 N N . SER A 1 301 ? 25.384 -3.743 -3.544 1.00 32.91 301 SER A N 1
ATOM 2468 C CA . SER A 1 301 ? 25.536 -4.837 -2.575 1.00 32.91 301 SER A CA 1
ATOM 2469 C C . SER A 1 301 ? 25.820 -4.304 -1.178 1.00 32.91 301 SER A C 1
ATOM 2471 O O . SER A 1 301 ? 26.774 -3.492 -1.085 1.00 32.91 301 SER A O 1
#

Radius of gyration: 22.25 Å; Cα contacts (8 Å, |Δi|>4): 501; chains: 1; bounding box: 54×38×64 Å

Organism: NCBI:txid1176355

Nearest PDB structures (foldseek):
  5ivl-assembly1_A  TM=3.194E-01  e=1.675E-07  Geobacillus stearothermophilus 10
  5k8i-assembly1_A  TM=4.145E-01  e=1.056E-03  Zika virus
  8h5z-assembly1_B  TM=4.632E-01  e=1.097E-02  Escherichia coli K-12
  8gzq-assembly1_B  TM=3.227E-01  e=9.122E-03  Dengue virus
  2way-assembly2_C  TM=5.300E-01  e=1.716E+00  Homo sapiens

Solvent-accessible surface area (backbone atoms only — not comparable to full-atom values): 17510 Å² total; per-residue (Å²): 130,87,77,82,56,79,61,68,64,86,63,87,59,62,88,46,38,31,35,27,64,49,53,58,66,60,51,48,64,68,41,49,87,77,44,76,44,41,36,37,34,27,85,41,70,69,58,38,51,53,52,45,65,59,49,46,74,83,44,54,57,22,48,81,93,46,98,55,86,85,40,49,32,39,39,31,33,64,66,62,40,64,78,37,38,89,84,67,47,86,42,43,43,32,36,27,46,54,41,77,51,35,57,81,72,66,37,51,66,60,47,41,50,49,36,73,74,65,39,24,39,38,31,16,23,87,61,47,65,92,47,97,70,48,81,82,49,44,77,49,52,86,38,30,48,37,28,33,82,30,54,87,67,47,45,56,52,50,48,53,49,42,61,75,67,62,49,73,73,66,36,30,34,37,34,29,57,63,91,43,50,62,56,51,52,55,53,36,49,51,62,66,44,79,67,42,34,65,49,93,84,86,40,45,38,40,88,90,71,76,42,82,50,57,98,80,61,78,66,84,31,35,37,41,41,41,78,64,86,68,70,57,84,52,37,23,39,39,35,50,29,77,61,89,53,86,76,43,51,78,49,87,78,75,61,79,84,45,55,93,46,46,66,58,54,50,53,53,58,67,68,62,36,72,50,40,64,70,65,77,36,85,78,73,59,76,84,41,53,76,52,35,79,74,50,91,66,92,72,79,118

Sequence (301 aa):
MNNETFKSDFSISKNTDYITTRSTEDMVSDILPIFENITILSVYKQRCLDLFKILNKTRKCKLFDTPVISPEISIFTPRLFLENIEEAGQSKLLVLDDCHLFIDFGYLDIMKEIKNRGYNFIGCTKLITDMEFMKNPIILTNGFSYFIKCHKNEAFQALFVIFNFKMLKGSVCLVVDQKLIRKFYIFLQVFGVDCCYYKKGNQAVSICSEEEVDSDFKVNNLIIVGKKSVDCQFENIIYLSNQEIEGIRPYNLDYTKIEKYNYRINDVLRSITPSVIKGVKDFDYERFKNIKSVIDYKSLS